Protein AF-A0A0R0KAM8-F1 (afdb_monomer)

Structure (mmCIF, N/CA/C/O backbone):
data_AF-A0A0R0KAM8-F1
#
_entry.id   AF-A0A0R0KAM8-F1
#
loop_
_atom_site.group_PDB
_atom_site.id
_atom_site.type_symbol
_atom_site.label_atom_id
_atom_site.label_alt_id
_atom_site.label_comp_id
_atom_site.label_asym_id
_atom_site.label_entity_id
_atom_site.label_seq_id
_atom_site.pdbx_PDB_ins_code
_atom_site.Cartn_x
_atom_site.Cartn_y
_atom_site.Cartn_z
_atom_site.occupancy
_atom_site.B_iso_or_equiv
_atom_site.auth_seq_id
_atom_site.auth_comp_id
_atom_site.auth_asym_id
_atom_site.auth_atom_id
_atom_site.pdbx_PDB_model_num
ATOM 1 N N . MET A 1 1 ? -24.902 -38.179 19.926 1.00 59.09 1 MET A N 1
ATOM 2 C CA . MET A 1 1 ? -23.991 -38.476 21.048 1.00 59.09 1 MET A CA 1
ATOM 3 C C . MET A 1 1 ? -22.651 -38.786 20.414 1.00 59.09 1 MET A C 1
ATOM 5 O O . MET A 1 1 ? -22.624 -39.666 19.565 1.00 59.09 1 MET A O 1
ATOM 9 N N . VAL A 1 2 ? -21.623 -37.974 20.659 1.00 67.44 2 VAL A N 1
ATOM 10 C CA . VAL A 1 2 ? -20.301 -38.200 20.056 1.00 67.44 2 VAL A CA 1
ATOM 11 C C . VAL A 1 2 ? -19.626 -39.309 20.852 1.00 67.44 2 VAL A C 1
ATOM 13 O O . VAL A 1 2 ? -19.568 -39.227 22.077 1.00 67.44 2 VAL A O 1
ATOM 16 N N . ASP A 1 3 ? -19.217 -40.361 20.155 1.00 74.62 3 ASP A N 1
ATOM 17 C CA . ASP A 1 3 ? -18.508 -41.499 20.724 1.00 74.62 3 ASP A CA 1
ATOM 18 C C . ASP A 1 3 ? -17.006 -41.183 20.760 1.00 74.62 3 ASP A C 1
ATOM 20 O O . ASP A 1 3 ? -16.415 -40.811 19.744 1.00 74.62 3 ASP A O 1
ATOM 24 N N . TYR A 1 4 ? -16.415 -41.275 21.950 1.00 79.06 4 TYR A N 1
ATOM 25 C CA . TYR A 1 4 ? -15.004 -40.999 22.209 1.00 79.06 4 TYR A CA 1
ATOM 26 C C . TYR A 1 4 ? -14.253 -42.244 22.673 1.00 79.06 4 TYR A C 1
ATOM 28 O O . TYR A 1 4 ? -13.133 -42.110 23.153 1.00 79.06 4 TYR A O 1
ATOM 36 N N . GLU A 1 5 ? -14.812 -43.448 22.520 1.00 79.25 5 GLU A N 1
ATOM 37 C CA . GLU A 1 5 ? -14.194 -44.690 23.008 1.00 79.25 5 GLU A CA 1
ATOM 38 C C . GLU A 1 5 ? -12.765 -44.908 22.460 1.00 79.25 5 GLU A C 1
ATOM 40 O O . GLU A 1 5 ? -11.920 -45.506 23.123 1.00 79.25 5 GLU A O 1
ATOM 45 N N . TYR A 1 6 ? -12.448 -44.308 21.306 1.00 78.19 6 TYR A N 1
ATOM 46 C CA . TYR A 1 6 ? -11.127 -44.350 20.667 1.00 78.19 6 TYR A CA 1
ATOM 47 C C . TYR A 1 6 ? -10.262 -43.093 20.868 1.00 78.19 6 TYR A C 1
ATOM 49 O O . TYR A 1 6 ? -9.136 -43.043 20.366 1.00 78.19 6 TYR A O 1
ATOM 57 N N . LEU A 1 7 ? -10.751 -42.061 21.568 1.00 82.25 7 LEU A N 1
ATOM 58 C CA . LEU A 1 7 ? -9.979 -40.842 21.814 1.00 82.25 7 LEU A CA 1
ATOM 59 C C . LEU A 1 7 ? -8.834 -41.152 22.783 1.00 82.25 7 LEU A C 1
ATOM 61 O O . LEU A 1 7 ? -9.065 -41.603 23.900 1.00 82.25 7 LEU A O 1
ATOM 65 N N . LYS A 1 8 ? -7.595 -40.909 22.350 1.00 81.50 8 LYS A N 1
ATOM 66 C CA . LYS A 1 8 ? -6.381 -41.215 23.110 1.00 81.50 8 LYS A CA 1
ATOM 67 C C . LYS A 1 8 ? -5.660 -39.925 23.480 1.00 81.50 8 LYS A C 1
ATOM 69 O O . LYS A 1 8 ? -5.307 -39.148 22.597 1.00 81.50 8 LYS A O 1
ATOM 74 N N . ILE A 1 9 ? -5.429 -39.717 24.771 1.00 79.69 9 ILE A N 1
ATOM 75 C CA . ILE A 1 9 ? -4.706 -38.562 25.307 1.00 79.69 9 ILE A CA 1
ATOM 76 C C . ILE A 1 9 ? -3.365 -39.061 25.844 1.00 79.69 9 ILE A C 1
ATOM 78 O O . ILE A 1 9 ? -3.306 -40.075 26.543 1.00 79.69 9 ILE A O 1
ATOM 82 N N . VAL A 1 10 ? -2.287 -38.372 25.471 1.00 79.81 10 VAL A N 1
ATOM 83 C CA . VAL A 1 10 ? -0.917 -38.687 25.888 1.00 79.81 10 VAL A CA 1
ATOM 84 C C . VAL A 1 10 ? -0.362 -37.477 26.624 1.00 79.81 10 VAL A C 1
ATOM 86 O O . VAL A 1 10 ? -0.353 -36.379 26.069 1.00 79.81 10 VAL A O 1
ATOM 89 N N . VAL A 1 11 ? 0.068 -37.674 27.868 1.00 75.62 11 VAL A N 1
ATOM 90 C CA . VAL A 1 11 ? 0.672 -36.634 28.712 1.00 75.62 11 VAL A CA 1
ATOM 91 C C . VAL A 1 11 ? 1.928 -37.228 29.336 1.00 75.62 11 VAL A C 1
ATOM 93 O O . VAL A 1 11 ? 1.846 -38.213 30.068 1.00 75.62 11 VAL A O 1
ATOM 96 N N . GLY A 1 12 ? 3.093 -36.670 29.000 1.00 75.19 12 GLY A N 1
ATOM 97 C CA . GLY A 1 12 ? 4.381 -37.259 29.373 1.00 75.19 12 GLY A CA 1
ATOM 98 C C . GLY A 1 12 ? 4.516 -38.694 28.845 1.00 75.19 12 GLY A C 1
ATOM 99 O O . GLY A 1 12 ? 4.320 -38.943 27.654 1.00 75.19 12 GLY A O 1
ATOM 100 N N . GLY A 1 13 ? 4.825 -39.639 29.739 1.00 75.44 13 GLY A N 1
ATOM 101 C CA . GLY A 1 13 ? 4.844 -41.080 29.445 1.00 75.44 13 GLY A CA 1
ATOM 102 C C . GLY A 1 13 ? 3.490 -41.790 29.605 1.00 75.44 13 GLY A C 1
ATOM 103 O O . GLY A 1 13 ? 3.371 -42.965 29.257 1.00 75.44 13 GLY A O 1
ATOM 104 N N . GLY A 1 14 ? 2.471 -41.101 30.125 1.00 71.62 14 GLY A N 1
ATOM 105 C CA . GLY A 1 14 ? 1.148 -41.657 30.396 1.00 71.62 14 GLY A CA 1
ATOM 106 C C . GLY A 1 14 ? 0.233 -41.636 29.174 1.00 71.62 14 GLY A C 1
ATOM 107 O O . GLY A 1 14 ? 0.205 -40.678 28.399 1.00 71.62 14 GLY A O 1
ATOM 108 N N . VAL A 1 15 ? -0.557 -42.696 29.014 1.00 80.00 15 VAL A N 1
ATOM 109 C CA . VAL A 1 15 ? -1.510 -42.863 27.914 1.00 80.00 15 VAL A CA 1
ATOM 110 C C . VAL A 1 15 ? -2.860 -43.289 28.476 1.00 80.00 15 VAL A C 1
ATOM 112 O O . VAL A 1 15 ? -2.940 -44.288 29.185 1.00 80.00 15 VAL A O 1
ATOM 115 N N . SER A 1 16 ? -3.926 -42.590 28.089 1.00 78.38 16 SER A N 1
ATOM 116 C CA . SER A 1 16 ? -5.301 -42.988 28.398 1.00 78.38 16 SER A CA 1
ATOM 117 C C . SER A 1 16 ? -6.191 -42.936 27.162 1.00 78.38 16 SER A C 1
ATOM 119 O O . SER A 1 16 ? -5.997 -42.102 26.278 1.00 78.38 16 SER A O 1
ATOM 121 N N . SER A 1 17 ? -7.146 -43.859 27.097 1.00 81.56 17 SER A N 1
ATOM 122 C CA . SER A 1 17 ? -8.103 -44.032 26.006 1.00 81.56 17 SER A CA 1
ATOM 123 C C . SER A 1 17 ? -9.534 -43.924 26.522 1.00 81.56 17 SER A C 1
ATOM 125 O O . SER A 1 17 ? -9.847 -44.457 27.590 1.00 81.56 17 SER A O 1
ATOM 127 N N . GLY A 1 18 ? -10.410 -43.300 25.742 1.00 81.62 18 GLY A N 1
ATOM 128 C CA . GLY A 1 18 ? -11.822 -43.183 26.072 1.00 81.62 18 GLY A CA 1
ATOM 129 C C . GLY A 1 18 ? -12.054 -42.267 27.267 1.00 81.62 18 GLY A C 1
ATOM 130 O O . GLY A 1 18 ? -11.589 -41.129 27.302 1.00 81.62 18 GLY A O 1
ATOM 131 N N . ASN A 1 19 ? -12.769 -42.786 28.262 1.00 73.88 19 ASN A N 1
ATOM 132 C CA . ASN A 1 19 ? -13.241 -42.019 29.417 1.00 73.88 19 ASN A CA 1
ATOM 133 C C . ASN A 1 19 ? -12.313 -42.163 30.637 1.00 73.88 19 ASN A C 1
ATOM 135 O O . ASN A 1 19 ? -12.680 -41.773 31.746 1.00 73.88 19 ASN A O 1
ATOM 139 N N . ASN A 1 20 ? -11.140 -42.769 30.457 1.00 73.38 20 ASN A N 1
ATOM 140 C CA . ASN A 1 20 ? -10.236 -43.098 31.551 1.00 73.38 20 ASN A CA 1
ATOM 141 C C . ASN A 1 20 ? -9.388 -41.869 31.939 1.00 73.38 20 ASN A C 1
ATOM 143 O O . ASN A 1 20 ? -8.953 -41.093 31.084 1.00 73.38 20 ASN A O 1
ATOM 147 N N . SER A 1 21 ? -9.120 -41.686 33.232 1.00 70.56 21 SER A N 1
ATOM 148 C CA . SER A 1 21 ? -8.283 -40.593 33.749 1.00 70.56 21 SER A CA 1
ATOM 149 C C . SER A 1 21 ? -6.804 -40.984 33.809 1.00 70.56 21 SER A C 1
ATOM 151 O O . SER A 1 21 ? -6.485 -42.110 34.186 1.00 70.56 21 SER A O 1
ATOM 153 N N . ILE A 1 22 ? -5.905 -40.042 33.513 1.00 68.81 22 ILE A N 1
ATOM 154 C CA . ILE A 1 22 ? -4.460 -40.174 33.765 1.00 68.81 22 ILE A CA 1
ATOM 155 C C . ILE A 1 22 ? -4.176 -39.544 35.131 1.00 68.81 22 ILE A C 1
ATOM 157 O O . ILE A 1 22 ? -4.492 -38.372 35.334 1.00 68.81 22 ILE A O 1
ATOM 161 N N . SER A 1 23 ? -3.602 -40.303 36.066 1.00 65.38 23 SER A N 1
ATOM 162 C CA . SER A 1 23 ? -2.983 -39.716 37.256 1.00 65.38 23 SER A CA 1
ATOM 163 C C . SER A 1 23 ? -1.688 -39.033 36.827 1.00 65.38 23 SER A C 1
ATOM 165 O O . SER A 1 23 ? -0.817 -39.682 36.254 1.00 65.38 23 SER A O 1
ATOM 167 N N . VAL A 1 24 ? -1.589 -37.728 37.059 1.00 66.56 24 VAL A N 1
ATOM 168 C CA . VAL A 1 24 ? -0.344 -36.981 36.867 1.00 66.56 24 VAL A CA 1
ATOM 169 C C . VAL A 1 24 ? 0.398 -37.057 38.192 1.00 66.56 24 VAL A C 1
ATOM 171 O O . VAL A 1 24 ? -0.098 -36.524 39.187 1.00 66.56 24 VAL A O 1
ATOM 174 N N . ASP A 1 25 ? 1.522 -37.770 38.226 1.00 63.03 25 ASP A N 1
ATOM 175 C CA . ASP A 1 25 ? 2.369 -37.776 39.414 1.00 63.03 25 ASP A CA 1
ATOM 176 C C . ASP A 1 25 ? 2.939 -36.360 39.612 1.00 63.03 25 ASP A C 1
ATOM 178 O O . ASP A 1 25 ? 3.420 -35.750 38.653 1.00 63.03 25 ASP A O 1
ATOM 182 N N . PRO A 1 26 ? 2.865 -35.791 40.829 1.00 62.84 26 PRO A N 1
ATOM 183 C CA . PRO A 1 26 ? 3.363 -34.441 41.090 1.00 62.84 26 PRO A CA 1
ATOM 184 C C . PRO A 1 26 ? 4.872 -34.314 40.832 1.00 62.84 26 PRO A C 1
ATOM 186 O O . PRO A 1 26 ? 5.342 -33.221 40.527 1.00 62.84 26 PRO A O 1
ATOM 189 N N . ASP A 1 27 ? 5.604 -35.430 40.890 1.00 66.38 27 ASP A N 1
ATOM 190 C CA . ASP A 1 27 ? 7.051 -35.489 40.668 1.00 66.38 27 ASP A CA 1
ATOM 191 C C . ASP A 1 27 ? 7.449 -35.427 39.177 1.00 66.38 27 ASP A C 1
ATOM 193 O O . ASP A 1 27 ? 8.612 -35.172 38.871 1.00 66.38 27 ASP A O 1
ATOM 197 N N . ASP A 1 28 ? 6.505 -35.600 38.239 1.00 60.41 28 ASP A N 1
ATOM 198 C CA . ASP A 1 28 ? 6.762 -35.528 36.786 1.00 60.41 28 ASP A CA 1
ATOM 199 C C . ASP A 1 28 ? 6.747 -34.088 36.238 1.00 60.41 28 ASP A C 1
ATOM 201 O O . ASP A 1 28 ? 6.899 -33.862 35.035 1.00 60.41 28 ASP A O 1
ATOM 205 N N . THR A 1 29 ? 6.550 -33.092 37.105 1.00 60.66 29 THR A N 1
ATOM 206 C CA . THR A 1 29 ? 6.565 -31.681 36.716 1.00 60.66 29 THR A CA 1
ATOM 207 C C . THR A 1 29 ? 7.936 -31.075 37.009 1.00 60.66 29 THR A C 1
ATOM 209 O O . THR A 1 29 ? 8.280 -30.796 38.151 1.00 60.66 29 THR A O 1
ATOM 212 N N . ASP A 1 30 ? 8.705 -30.806 35.956 1.00 65.44 30 ASP A N 1
ATOM 213 C CA . ASP A 1 30 ? 9.972 -30.064 36.008 1.00 65.44 30 ASP A CA 1
ATOM 214 C C . ASP A 1 30 ? 9.780 -28.539 36.132 1.00 65.44 30 ASP A C 1
ATOM 216 O O . ASP A 1 30 ? 10.748 -27.775 36.110 1.00 65.44 30 ASP A O 1
ATOM 220 N N . ALA A 1 31 ? 8.535 -28.072 36.266 1.00 63.44 31 ALA A N 1
ATOM 221 C CA . ALA A 1 31 ? 8.240 -26.657 36.408 1.00 63.44 31 ALA A CA 1
ATOM 222 C C . ALA A 1 31 ? 8.743 -26.142 37.761 1.00 63.44 31 ALA A C 1
ATOM 224 O O . ALA A 1 31 ? 8.244 -26.521 38.819 1.00 63.44 31 ALA A O 1
ATOM 225 N N . THR A 1 32 ? 9.708 -25.224 37.716 1.00 65.44 32 THR A N 1
ATOM 226 C CA . THR A 1 32 ? 10.218 -24.500 38.881 1.00 65.44 32 THR A CA 1
ATOM 227 C C . THR A 1 32 ? 9.071 -23.848 39.657 1.00 65.44 32 THR A C 1
ATOM 229 O O . THR A 1 32 ? 8.513 -22.834 39.232 1.00 65.44 32 THR A O 1
ATOM 232 N N . THR A 1 33 ? 8.723 -24.400 40.816 1.00 57.66 33 THR A N 1
ATOM 233 C CA . THR A 1 33 ? 7.837 -23.746 41.781 1.00 57.66 33 THR A CA 1
ATOM 234 C C . THR A 1 33 ? 8.635 -22.712 42.565 1.00 57.66 33 THR A C 1
ATOM 236 O O . THR A 1 33 ? 9.564 -23.052 43.296 1.00 57.66 33 THR A O 1
ATOM 239 N N . PHE A 1 34 ? 8.286 -21.438 42.397 1.00 59.34 34 PHE A N 1
ATOM 240 C CA . PHE A 1 34 ? 8.833 -20.356 43.206 1.00 59.34 34 PHE A CA 1
ATOM 241 C C . PHE A 1 34 ? 8.071 -20.291 44.528 1.00 59.34 34 PHE A C 1
ATOM 243 O O . PHE A 1 34 ? 6.867 -20.028 44.542 1.00 59.34 34 PHE A O 1
ATOM 250 N N . GLU A 1 35 ? 8.776 -20.525 45.633 1.00 58.19 35 GLU A N 1
ATOM 251 C CA . GLU A 1 35 ? 8.249 -20.241 46.965 1.00 58.19 35 GLU A CA 1
ATOM 252 C C . GLU A 1 35 ? 7.976 -18.732 47.088 1.00 58.19 35 GLU A C 1
ATOM 254 O O . GLU A 1 35 ? 8.795 -17.922 46.635 1.00 58.19 35 GLU A O 1
ATOM 259 N N . PRO A 1 36 ? 6.841 -18.321 47.677 1.00 55.38 36 PRO A N 1
ATOM 260 C CA . PRO A 1 36 ? 6.532 -16.915 47.870 1.00 55.38 36 PRO A CA 1
ATOM 261 C C . PRO A 1 36 ? 7.566 -16.305 48.818 1.00 55.38 36 PRO A C 1
ATOM 263 O O . PRO A 1 36 ? 7.559 -16.553 50.024 1.00 55.38 36 PRO A O 1
ATOM 266 N N . GLU A 1 37 ? 8.483 -15.507 48.274 1.00 55.56 37 GLU A N 1
ATOM 267 C CA . GLU A 1 37 ? 9.431 -14.762 49.090 1.00 55.56 37 GLU A CA 1
ATOM 268 C C . GLU A 1 37 ? 8.646 -13.826 50.014 1.00 55.56 37 GLU A C 1
ATOM 270 O O . GLU A 1 37 ? 7.891 -12.966 49.557 1.00 55.56 37 GLU A O 1
ATOM 275 N N . ASN A 1 38 ? 8.829 -14.012 51.324 1.00 53.41 38 ASN A N 1
ATOM 276 C CA . ASN A 1 38 ? 8.303 -13.166 52.394 1.00 53.41 38 ASN A CA 1
ATOM 277 C C . ASN A 1 38 ? 8.907 -11.752 52.299 1.00 53.41 38 ASN A C 1
ATOM 279 O O . ASN A 1 38 ? 9.730 -11.359 53.124 1.00 53.41 38 ASN A O 1
ATOM 283 N N . ARG A 1 39 ? 8.551 -10.984 51.269 1.00 57.53 39 ARG A N 1
ATOM 284 C CA . ARG A 1 39 ? 8.940 -9.583 51.129 1.00 57.53 39 ARG A CA 1
ATOM 285 C C . ARG A 1 39 ? 7.811 -8.720 51.673 1.00 57.53 39 ARG A C 1
ATOM 287 O O . ARG A 1 39 ? 6.680 -8.761 51.204 1.00 57.53 39 ARG A O 1
ATOM 294 N N . THR A 1 40 ? 8.146 -7.943 52.695 1.00 61.12 40 THR A N 1
ATOM 295 C CA . THR A 1 40 ? 7.263 -7.045 53.453 1.00 61.12 40 THR A CA 1
ATOM 296 C C . THR A 1 40 ? 6.842 -5.785 52.696 1.00 61.12 40 THR A C 1
ATOM 298 O O . THR A 1 40 ? 6.058 -5.004 53.229 1.00 61.12 40 THR A O 1
ATOM 301 N N . VAL A 1 41 ? 7.321 -5.577 51.467 1.00 63.19 41 VAL A N 1
ATOM 302 C CA . VAL A 1 41 ? 6.931 -4.429 50.640 1.00 63.19 41 VAL A CA 1
ATOM 303 C C . VAL A 1 41 ? 5.611 -4.757 49.947 1.00 63.19 41 VAL A C 1
ATOM 305 O O . VAL A 1 41 ? 5.568 -5.311 48.848 1.00 63.19 41 VAL A O 1
ATOM 308 N N . GLY A 1 42 ? 4.514 -4.477 50.647 1.00 66.12 42 GLY A N 1
ATOM 309 C CA . GLY A 1 42 ? 3.170 -4.577 50.093 1.00 66.12 42 GLY A CA 1
ATOM 310 C C . GLY A 1 42 ? 2.927 -3.512 49.022 1.00 66.12 42 GLY A C 1
ATOM 311 O O . GLY A 1 42 ? 3.521 -2.437 49.039 1.00 66.12 42 GLY A O 1
ATOM 312 N N . ILE A 1 43 ? 1.986 -3.784 48.115 1.00 73.12 43 ILE A N 1
ATOM 313 C CA . ILE A 1 43 ? 1.554 -2.845 47.057 1.00 73.12 43 ILE A CA 1
ATOM 314 C C . ILE A 1 43 ? 1.117 -1.485 47.645 1.00 73.12 43 ILE A C 1
ATOM 316 O O . ILE A 1 43 ? 1.170 -0.464 46.970 1.00 73.12 43 ILE A O 1
ATOM 320 N N . GLU A 1 44 ? 0.718 -1.467 48.917 1.00 72.38 44 GLU A N 1
ATOM 321 C CA . GLU A 1 44 ? 0.300 -0.281 49.673 1.00 72.38 44 GLU A CA 1
ATOM 322 C C . GLU A 1 44 ? 1.400 0.781 49.837 1.00 72.38 44 GLU A C 1
ATOM 324 O O . GLU A 1 44 ? 1.084 1.939 50.092 1.00 72.38 44 GLU A O 1
ATOM 329 N N . GLU A 1 45 ? 2.676 0.413 49.685 1.00 77.81 45 GLU A N 1
ATOM 330 C CA . GLU A 1 45 ? 3.806 1.338 49.843 1.00 77.81 45 GLU A CA 1
ATOM 331 C C . GLU A 1 45 ? 4.137 2.113 48.549 1.00 77.81 45 GLU A C 1
ATOM 333 O O . GLU A 1 45 ? 4.912 3.069 48.567 1.00 77.81 45 GLU A O 1
ATOM 338 N N . PHE A 1 46 ? 3.525 1.742 47.420 1.00 83.06 46 PHE A N 1
ATOM 339 C CA . PHE A 1 46 ? 3.675 2.45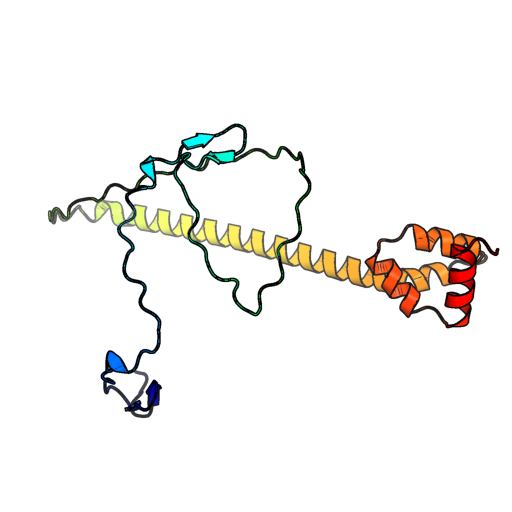7 46.155 1.00 83.06 46 PHE A CA 1
ATOM 340 C C . PHE A 1 46 ? 2.737 3.662 46.114 1.00 83.06 46 PHE A C 1
ATOM 342 O O . PHE A 1 46 ? 1.532 3.546 46.342 1.00 83.06 46 PHE A O 1
ATOM 349 N N . SER A 1 47 ? 3.280 4.825 45.762 1.00 83.62 47 SER A N 1
ATOM 350 C CA . SER A 1 47 ? 2.476 6.031 45.538 1.00 83.62 47 SER A CA 1
ATOM 351 C C . SER A 1 47 ? 2.325 6.283 44.044 1.00 83.62 47 SER A C 1
ATOM 353 O O . SER A 1 47 ? 3.261 6.086 43.280 1.00 83.62 47 SER A O 1
ATOM 355 N N . TYR A 1 48 ? 1.131 6.668 43.605 1.00 83.88 48 TYR A N 1
ATOM 356 C CA . TYR A 1 48 ? 0.878 7.012 42.207 1.00 83.88 48 TYR A CA 1
ATOM 357 C C . TYR A 1 48 ? 1.073 8.516 42.014 1.00 83.88 48 TYR A C 1
ATOM 359 O O . TYR A 1 48 ? 0.417 9.304 42.703 1.00 83.88 48 TYR A O 1
ATOM 367 N N . ASP A 1 49 ? 1.960 8.907 41.098 1.00 86.00 49 ASP A N 1
ATOM 368 C CA . ASP A 1 49 ? 2.136 10.303 40.702 1.00 86.00 49 ASP A CA 1
ATOM 369 C C . ASP A 1 49 ? 1.336 10.599 39.424 1.00 86.00 49 ASP A C 1
ATOM 371 O O . ASP A 1 49 ? 1.729 10.169 38.338 1.00 86.00 49 ASP A O 1
ATOM 375 N N . PRO A 1 50 ? 0.232 11.360 39.517 1.00 84.38 50 PRO A N 1
ATOM 376 C CA . PRO A 1 50 ? -0.591 11.683 38.358 1.00 84.38 50 PRO A CA 1
ATOM 377 C C . PRO A 1 50 ? 0.096 12.621 37.357 1.00 84.38 50 PRO A C 1
ATOM 379 O O . PRO A 1 50 ? -0.384 12.731 36.234 1.00 84.38 50 PRO A O 1
ATOM 382 N N . ASN A 1 51 ? 1.186 13.308 37.724 1.00 85.31 51 ASN A N 1
ATOM 383 C CA . ASN A 1 51 ? 1.888 14.200 36.793 1.00 85.31 51 ASN A CA 1
ATOM 384 C C . ASN A 1 51 ? 2.784 13.431 35.814 1.00 85.31 51 ASN A C 1
ATOM 386 O O . ASN A 1 51 ? 2.984 13.879 34.690 1.00 85.31 51 ASN A O 1
ATOM 390 N N . SER A 1 52 ? 3.330 12.293 36.250 1.00 84.44 52 SER A N 1
ATOM 391 C CA . SER A 1 52 ? 4.164 11.407 35.432 1.00 84.44 52 SER A CA 1
ATOM 392 C C . SER A 1 52 ? 3.439 10.138 34.981 1.00 84.44 52 SER A C 1
ATOM 394 O O . SER A 1 52 ? 4.019 9.347 34.243 1.00 84.44 52 SER A O 1
ATOM 396 N N . ASP A 1 53 ? 2.201 9.920 35.436 1.00 81.75 53 ASP A N 1
ATOM 397 C CA . ASP A 1 53 ? 1.416 8.702 35.196 1.00 81.75 53 ASP A CA 1
ATOM 398 C C . ASP A 1 53 ? 2.195 7.414 35.536 1.00 81.75 53 ASP A C 1
ATOM 400 O O . ASP A 1 53 ? 2.119 6.394 34.853 1.00 81.75 53 ASP A O 1
ATOM 404 N N . THR A 1 54 ? 3.008 7.468 36.597 1.00 80.50 54 THR A N 1
ATOM 405 C CA . THR A 1 54 ? 3.885 6.364 37.007 1.00 80.50 54 THR A CA 1
ATOM 406 C C . THR A 1 54 ? 3.772 6.102 38.514 1.00 80.50 54 THR A C 1
ATOM 408 O O . THR A 1 54 ? 3.520 7.007 39.313 1.00 80.50 54 THR A O 1
ATOM 411 N N . PHE A 1 55 ? 3.957 4.846 38.932 1.00 83.62 55 PHE A N 1
ATOM 412 C CA . PHE A 1 55 ? 4.069 4.491 40.349 1.00 83.62 55 PHE A CA 1
ATOM 413 C C . PHE A 1 55 ? 5.482 4.771 40.868 1.00 83.62 55 PHE A C 1
ATOM 415 O O . PHE A 1 55 ? 6.463 4.231 40.358 1.00 83.62 55 PHE A O 1
ATOM 422 N N . ILE A 1 56 ? 5.579 5.579 41.918 1.00 81.75 56 ILE A N 1
ATOM 423 C CA . ILE A 1 56 ? 6.808 5.852 42.652 1.00 81.75 56 ILE A CA 1
ATOM 424 C C . ILE A 1 56 ? 7.074 4.674 43.594 1.00 81.75 56 ILE A C 1
ATOM 426 O O . ILE A 1 56 ? 6.296 4.398 44.515 1.00 81.75 56 ILE A O 1
ATOM 430 N N . THR A 1 57 ? 8.192 3.992 43.355 1.00 79.31 57 THR A N 1
ATOM 431 C CA . THR A 1 57 ? 8.729 2.933 44.214 1.00 79.31 57 THR A CA 1
ATOM 432 C C . THR A 1 57 ? 9.236 3.516 45.536 1.00 79.31 57 THR A C 1
ATOM 434 O O . THR A 1 57 ? 9.943 4.528 45.505 1.00 79.31 57 THR A O 1
ATOM 437 N N . PRO A 1 58 ? 8.957 2.890 46.693 1.00 75.12 58 PRO A N 1
ATOM 438 C CA . PRO A 1 58 ? 9.554 3.312 47.956 1.00 75.12 58 PRO A CA 1
ATOM 439 C C . PRO A 1 58 ? 11.081 3.155 47.922 1.00 75.12 58 PRO A C 1
ATOM 441 O O . PRO A 1 58 ? 11.611 2.284 47.235 1.00 75.12 58 PRO A O 1
ATOM 444 N N . ASN A 1 59 ? 11.798 3.977 48.696 1.00 73.56 59 ASN A N 1
ATOM 445 C CA . ASN A 1 59 ? 13.271 4.034 48.687 1.00 73.56 59 ASN A CA 1
ATOM 446 C C . ASN A 1 59 ? 13.963 2.690 48.990 1.00 73.56 59 ASN A C 1
ATOM 448 O O . ASN A 1 59 ? 15.129 2.519 48.654 1.00 73.56 59 ASN A O 1
ATOM 452 N N . ASN A 1 60 ? 13.256 1.752 49.625 1.00 68.88 60 ASN A N 1
ATOM 453 C CA . ASN A 1 60 ? 13.771 0.429 49.983 1.00 68.88 60 ASN A CA 1
ATOM 454 C C . ASN A 1 60 ? 13.365 -0.670 48.982 1.00 68.88 60 ASN A C 1
ATOM 456 O O . ASN A 1 60 ? 13.584 -1.850 49.252 1.00 68.88 60 ASN A O 1
ATOM 460 N N . TYR A 1 61 ? 12.736 -0.318 47.855 1.00 70.06 61 TYR A N 1
ATOM 461 C CA . TYR A 1 61 ? 12.360 -1.285 46.830 1.00 70.06 61 TYR A CA 1
ATOM 462 C C . TYR A 1 61 ? 13.578 -1.666 45.987 1.00 70.06 61 TYR A C 1
ATOM 464 O O . TYR A 1 61 ? 14.024 -0.903 45.131 1.00 70.06 61 TYR A O 1
ATOM 472 N N . GLU A 1 62 ? 14.094 -2.872 46.207 1.00 64.50 62 GLU A N 1
ATOM 473 C CA . GLU A 1 62 ? 15.051 -3.500 45.302 1.00 64.50 62 GLU A CA 1
ATOM 474 C C . GLU A 1 62 ? 14.281 -4.409 44.325 1.00 64.50 62 GLU A C 1
ATOM 476 O O . GLU A 1 62 ? 13.674 -5.396 44.764 1.00 64.50 62 GLU A O 1
ATOM 481 N N . PRO A 1 63 ? 14.257 -4.092 43.013 1.00 64.75 63 PRO A N 1
ATOM 482 C CA . PRO A 1 63 ? 13.615 -4.938 42.017 1.00 64.75 63 PRO A CA 1
ATOM 483 C C . PRO A 1 63 ? 14.185 -6.352 42.092 1.00 64.75 63 PRO A C 1
ATOM 485 O O . PRO A 1 63 ? 15.401 -6.538 42.140 1.00 64.75 63 PRO A O 1
ATOM 488 N N . ALA A 1 64 ? 13.316 -7.362 42.089 1.00 58.78 64 ALA A N 1
ATOM 489 C CA . ALA A 1 64 ? 13.766 -8.740 41.982 1.00 58.78 64 ALA A CA 1
ATOM 490 C C . ALA A 1 64 ? 14.587 -8.891 40.690 1.00 58.78 64 ALA A C 1
ATOM 492 O O . ALA A 1 64 ? 14.069 -8.676 39.593 1.00 58.78 64 ALA A O 1
ATOM 493 N N . TYR A 1 65 ? 15.874 -9.225 40.826 1.00 51.19 65 TYR A N 1
ATOM 494 C CA . TYR A 1 65 ? 16.727 -9.571 39.695 1.00 51.19 65 TYR A CA 1
ATOM 495 C C . TYR A 1 65 ? 16.115 -10.776 38.982 1.00 51.19 65 TYR A C 1
ATOM 497 O O . TYR A 1 65 ? 16.244 -11.912 39.433 1.00 51.19 65 TYR A O 1
ATOM 505 N N . GLN A 1 66 ? 15.452 -10.530 37.858 1.00 55.25 66 GLN A N 1
ATOM 506 C CA . GLN A 1 66 ? 15.089 -11.585 36.932 1.00 55.25 66 GLN A CA 1
ATOM 507 C C . GLN A 1 66 ? 16.307 -11.811 36.027 1.00 55.25 66 GLN A C 1
ATOM 509 O O . GLN A 1 66 ? 16.684 -10.890 35.295 1.00 55.25 66 GLN A O 1
ATOM 514 N N . PRO A 1 67 ? 16.982 -12.975 36.084 1.00 50.38 67 PRO A N 1
ATOM 515 C CA . PRO A 1 67 ? 18.103 -13.228 35.194 1.00 50.38 67 PRO A CA 1
ATOM 516 C C . PRO A 1 67 ? 17.616 -13.115 33.741 1.00 50.38 67 PRO A C 1
ATOM 518 O O . PRO A 1 67 ? 16.539 -13.634 33.421 1.00 50.38 67 PRO A O 1
ATOM 521 N N . PRO A 1 68 ? 18.361 -12.414 32.865 1.00 48.72 68 PRO A N 1
ATOM 522 C CA . PRO A 1 68 ? 17.953 -12.213 31.485 1.00 48.72 68 PRO A CA 1
ATOM 523 C C . PRO A 1 68 ? 17.752 -13.571 30.818 1.00 48.72 68 PRO A C 1
ATOM 525 O O . PRO A 1 68 ? 18.658 -14.406 30.779 1.00 48.72 68 PRO A O 1
ATOM 528 N N . SER A 1 69 ? 16.539 -13.801 30.316 1.00 50.94 69 SER A N 1
ATOM 529 C CA . SER A 1 69 ? 16.237 -15.011 29.564 1.00 50.94 69 SER A CA 1
ATOM 530 C C . SER A 1 69 ? 17.097 -15.015 28.290 1.00 50.94 69 SER A C 1
ATOM 532 O O . SER A 1 69 ? 17.166 -13.970 27.634 1.00 50.94 69 SER A O 1
ATOM 534 N N . PRO A 1 70 ? 17.744 -16.137 27.905 1.00 55.28 70 PRO A N 1
ATOM 535 C CA . PRO A 1 70 ? 18.810 -16.158 26.892 1.00 55.28 70 PRO A CA 1
ATOM 536 C C . PRO A 1 70 ? 18.455 -15.561 25.522 1.00 55.28 70 PRO A C 1
ATOM 538 O O . PRO A 1 70 ? 19.349 -15.257 24.741 1.00 55.28 70 PRO A O 1
ATOM 541 N N . ASN A 1 71 ? 17.165 -15.389 25.222 1.00 44.28 71 ASN A N 1
ATOM 542 C CA . ASN A 1 71 ? 16.678 -15.059 23.887 1.00 44.28 71 ASN A CA 1
ATOM 543 C C . ASN A 1 71 ? 15.866 -13.756 23.809 1.00 44.28 71 ASN A C 1
ATOM 545 O O . ASN A 1 71 ? 15.160 -13.557 22.822 1.00 44.28 71 ASN A O 1
ATOM 549 N N . GLN A 1 72 ? 15.927 -12.866 24.808 1.00 40.38 72 GLN A N 1
ATOM 550 C CA . GLN A 1 72 ? 15.240 -11.572 24.713 1.00 40.38 72 GLN A CA 1
ATOM 551 C C . GLN A 1 72 ? 16.171 -10.455 24.210 1.00 40.38 72 GLN A C 1
ATOM 553 O O . GLN A 1 72 ? 17.157 -10.134 24.875 1.00 40.38 72 GLN A O 1
ATOM 558 N N . PRO A 1 73 ? 15.862 -9.825 23.058 1.00 37.56 73 PRO A N 1
ATOM 559 C CA . PRO A 1 73 ? 16.546 -8.617 22.616 1.00 37.56 73 PRO A CA 1
ATOM 560 C C . PRO A 1 73 ? 16.288 -7.481 23.608 1.00 37.56 73 PRO A C 1
ATOM 562 O O . PRO A 1 73 ? 15.154 -7.270 24.040 1.00 37.56 73 PRO A O 1
ATOM 565 N N . SER A 1 74 ? 17.343 -6.744 23.951 1.00 42.56 74 SER A N 1
ATOM 566 C CA . SER A 1 74 ? 17.275 -5.590 24.846 1.00 42.56 74 SER A CA 1
ATOM 567 C C . SER A 1 74 ? 16.289 -4.536 24.314 1.00 42.56 74 SER A C 1
ATOM 569 O O . SER A 1 74 ? 16.340 -4.213 23.123 1.00 42.56 74 SER A O 1
ATOM 571 N N . PRO A 1 75 ? 15.395 -3.988 25.158 1.00 45.75 75 PRO A N 1
ATOM 572 C CA . PRO A 1 75 ? 14.422 -2.998 24.718 1.00 45.75 75 PRO A CA 1
ATOM 573 C C . PRO A 1 75 ? 15.125 -1.684 24.329 1.00 45.75 75 PRO A C 1
ATOM 575 O O . PRO A 1 75 ? 16.062 -1.261 25.014 1.00 45.75 75 PRO A O 1
ATOM 578 N N . PRO A 1 76 ? 14.706 -1.030 23.232 1.00 39.62 76 PRO A N 1
ATOM 579 C CA . PRO A 1 76 ? 15.310 0.214 22.779 1.00 39.62 76 PRO A CA 1
ATOM 580 C C . PRO A 1 76 ? 14.999 1.367 23.741 1.00 39.62 76 PRO A C 1
ATOM 582 O O . PRO A 1 76 ? 13.873 1.534 24.199 1.00 39.62 76 PRO A O 1
ATOM 585 N N . SER A 1 77 ? 16.013 2.186 24.017 1.00 40.00 77 SER A N 1
ATOM 586 C CA . SER A 1 77 ? 15.913 3.396 24.832 1.00 40.00 77 SER A CA 1
ATOM 587 C C . SER A 1 77 ? 14.952 4.403 24.185 1.00 40.00 77 SER A C 1
ATOM 589 O O . SER A 1 77 ? 15.244 4.962 23.129 1.00 40.00 77 SER A O 1
ATOM 591 N N . HIS A 1 78 ? 13.787 4.611 24.798 1.00 39.03 78 HIS A N 1
ATOM 592 C CA . HIS A 1 78 ? 12.757 5.529 24.314 1.00 39.03 78 HIS A CA 1
ATOM 593 C C . HIS A 1 78 ? 13.139 6.998 24.601 1.00 39.03 78 HIS A C 1
ATOM 595 O O . HIS A 1 78 ? 13.461 7.314 25.748 1.00 39.03 78 HIS A O 1
ATOM 601 N N . PRO A 1 79 ? 13.087 7.913 23.614 1.00 39.12 79 PRO A N 1
ATOM 602 C CA . PRO A 1 79 ? 13.110 9.352 23.858 1.00 39.12 79 PRO A CA 1
ATOM 603 C C . PRO A 1 79 ? 11.713 9.867 24.263 1.00 39.12 79 PRO A C 1
ATOM 605 O O . PRO A 1 79 ? 10.708 9.268 23.869 1.00 39.12 79 PRO A O 1
ATOM 608 N N . PRO A 1 80 ? 11.637 10.974 25.024 1.00 41.81 80 PRO A N 1
AT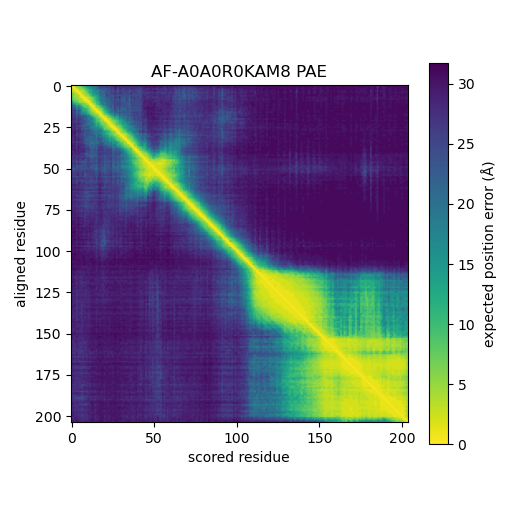OM 609 C CA . PRO A 1 80 ? 10.395 11.477 25.600 1.00 41.81 80 PRO A CA 1
ATOM 610 C C . PRO A 1 80 ? 9.504 12.062 24.497 1.00 41.81 80 PRO A C 1
ATOM 612 O O . PRO A 1 80 ? 9.890 12.996 23.796 1.00 41.81 80 PRO A O 1
ATOM 615 N N . LEU A 1 81 ? 8.329 11.465 24.311 1.00 38.12 81 LEU A N 1
ATOM 616 C CA . LEU A 1 81 ? 7.315 11.909 23.360 1.00 38.12 81 LEU A CA 1
ATOM 617 C C . LEU A 1 81 ? 6.199 12.609 24.133 1.00 38.12 81 LEU A C 1
ATOM 619 O O . LEU A 1 81 ? 5.285 11.967 24.644 1.00 38.12 81 LEU A O 1
ATOM 623 N N . ASP A 1 82 ? 6.292 13.935 24.186 1.00 32.78 82 ASP A N 1
ATOM 624 C CA . ASP A 1 82 ? 5.188 14.819 24.539 1.00 32.78 82 ASP A CA 1
ATOM 625 C C . ASP A 1 82 ? 4.092 14.676 23.470 1.00 32.78 82 ASP A C 1
ATOM 627 O O . ASP A 1 82 ? 4.161 15.254 22.383 1.00 32.78 82 ASP A O 1
ATOM 631 N N . SER A 1 83 ? 3.081 13.855 23.738 1.00 37.69 83 SER A N 1
ATOM 632 C CA . SER A 1 83 ? 1.844 13.853 22.960 1.00 37.69 83 SER A CA 1
ATOM 633 C C . SER A 1 83 ? 0.668 13.613 23.895 1.00 37.69 83 SER A C 1
ATOM 635 O O . SER A 1 83 ? 0.264 12.490 24.184 1.00 37.69 83 SER A O 1
ATOM 637 N N . GLU A 1 84 ? 0.170 14.731 24.405 1.00 33.16 84 GLU A N 1
ATOM 638 C CA . GLU A 1 84 ? -1.053 14.873 25.176 1.00 33.16 84 GLU A CA 1
ATOM 639 C C . GLU A 1 84 ? -2.248 14.355 24.355 1.00 33.16 84 GLU A C 1
ATOM 641 O O . GLU A 1 84 ? -2.666 14.967 23.371 1.00 33.16 84 GLU A O 1
ATOM 646 N N . VAL A 1 85 ? -2.795 13.200 24.744 1.00 36.16 85 VAL A N 1
ATOM 647 C CA . VAL A 1 85 ? -4.089 12.693 24.262 1.00 36.16 85 VAL A CA 1
ATOM 648 C C . VAL A 1 85 ? -4.935 12.333 25.491 1.00 36.16 85 VAL A C 1
ATOM 650 O O . VAL A 1 85 ? -4.401 11.747 26.433 1.00 36.16 85 VAL A O 1
ATOM 653 N N . PRO A 1 86 ? -6.230 12.703 25.548 1.00 37.53 86 PRO A N 1
ATOM 654 C CA . PRO A 1 86 ? -6.959 12.792 26.811 1.00 37.53 86 PRO A CA 1
ATOM 655 C C . PRO A 1 86 ? -7.217 11.419 27.431 1.00 37.53 86 PRO A C 1
ATOM 657 O O . PRO A 1 86 ? -7.888 10.573 26.839 1.00 37.53 86 PRO A O 1
ATOM 660 N N . ILE A 1 87 ? -6.714 11.232 28.651 1.00 48.06 87 ILE A N 1
ATOM 661 C CA . ILE A 1 87 ? -6.879 10.017 29.449 1.00 48.06 87 ILE A CA 1
ATOM 662 C C . ILE A 1 87 ? -8.346 9.909 29.883 1.00 48.06 87 ILE A C 1
ATOM 664 O O . ILE A 1 87 ? -8.834 10.618 30.770 1.00 48.06 87 ILE A O 1
ATOM 668 N N . GLU A 1 88 ? -9.069 9.024 29.205 1.00 38.22 88 GLU A N 1
ATOM 669 C CA . GLU A 1 88 ? -10.434 8.634 29.525 1.00 38.22 88 GLU A CA 1
ATOM 670 C C . GLU A 1 88 ? -10.439 7.927 30.890 1.00 38.22 88 GLU A C 1
ATOM 672 O O . GLU A 1 88 ? -9.871 6.851 31.071 1.00 38.22 88 GLU A O 1
ATOM 677 N N . LYS A 1 89 ? -11.046 8.586 31.883 1.00 45.00 89 LYS A N 1
ATOM 678 C CA . LYS A 1 89 ? -11.148 8.150 33.281 1.00 45.00 89 LYS A CA 1
ATOM 679 C C . LYS A 1 89 ? -11.803 6.766 33.389 1.00 45.00 89 LYS A C 1
ATOM 681 O O . LYS A 1 89 ? -13.024 6.666 33.534 1.00 45.00 89 LYS A O 1
ATOM 686 N N . GLN A 1 90 ? -11.015 5.692 33.396 1.00 38.84 90 GLN A N 1
ATOM 687 C CA . GLN A 1 90 ? -11.502 4.384 33.827 1.00 38.84 90 GLN A CA 1
ATOM 688 C C . GLN A 1 90 ? -11.639 4.379 35.351 1.00 38.84 90 GLN A C 1
ATOM 690 O O . GLN A 1 90 ? -10.677 4.254 36.102 1.00 38.84 90 GLN A O 1
ATOM 695 N N . ASN A 1 91 ? -12.877 4.540 35.815 1.00 43.09 91 ASN A N 1
ATOM 696 C CA . ASN A 1 91 ? -13.242 4.342 37.210 1.00 43.09 91 ASN A CA 1
ATOM 697 C C . ASN A 1 91 ? -13.040 2.866 37.584 1.00 43.09 91 ASN A C 1
ATOM 699 O O . ASN A 1 91 ? -13.840 1.998 37.232 1.00 43.09 91 ASN A O 1
ATOM 703 N N . CYS A 1 92 ? -11.971 2.588 38.327 1.00 45.41 92 CYS A N 1
ATOM 704 C CA . CYS A 1 92 ? -11.683 1.287 38.919 1.00 45.41 92 CYS A CA 1
ATOM 705 C C . CYS A 1 92 ? -12.697 0.979 40.033 1.00 45.41 92 CYS A C 1
ATOM 707 O O . CYS A 1 92 ? -12.452 1.213 41.218 1.00 45.41 92 CYS A O 1
ATOM 709 N N . HIS A 1 93 ? -13.868 0.457 39.676 1.00 51.69 93 HIS A N 1
ATOM 710 C CA . HIS A 1 93 ? -14.837 -0.015 40.659 1.00 51.69 93 HIS A CA 1
ATOM 711 C C . HIS A 1 93 ? -14.353 -1.329 41.293 1.00 51.69 93 HIS A C 1
ATOM 713 O O . HIS A 1 93 ? -14.461 -2.406 40.707 1.00 51.69 93 HIS A O 1
ATOM 719 N N . LYS A 1 94 ? -13.836 -1.250 42.529 1.00 51.31 94 LYS A N 1
ATOM 720 C CA . LYS A 1 94 ? -13.602 -2.422 43.390 1.00 51.31 94 LYS A CA 1
ATOM 721 C C . LYS A 1 94 ? -14.912 -3.202 43.560 1.00 51.31 94 LYS A C 1
ATOM 723 O O . LYS A 1 94 ? -15.896 -2.695 44.098 1.00 51.31 94 LYS A O 1
ATOM 728 N N . ARG A 1 95 ? -14.908 -4.458 43.110 1.00 60.00 95 ARG A N 1
ATOM 729 C CA . ARG A 1 95 ? -16.047 -5.382 43.154 1.00 60.00 95 ARG A CA 1
ATOM 730 C C . ARG A 1 95 ? -16.280 -5.848 44.596 1.00 60.00 9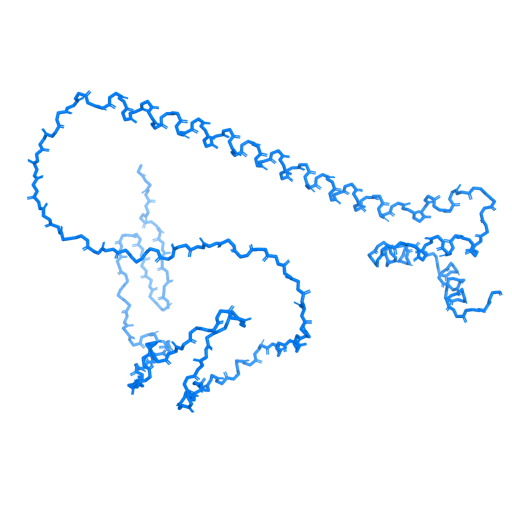5 ARG A C 1
ATOM 732 O O . ARG A 1 95 ? -15.473 -6.603 45.134 1.00 60.00 95 ARG A O 1
ATOM 739 N N . ARG A 1 96 ? -17.364 -5.408 45.244 1.00 46.62 96 ARG A N 1
ATOM 740 C CA . ARG A 1 96 ? -17.768 -5.968 46.546 1.00 46.62 96 ARG A CA 1
ATOM 741 C C . ARG A 1 96 ? -18.200 -7.426 46.367 1.00 46.62 96 ARG A C 1
ATOM 743 O O . ARG A 1 96 ? -19.003 -7.734 45.491 1.00 46.62 96 ARG A O 1
ATOM 750 N N . ARG A 1 97 ? -17.667 -8.315 47.211 1.00 54.88 97 ARG A N 1
ATOM 751 C CA . ARG A 1 97 ? -18.106 -9.710 47.335 1.00 54.88 97 ARG A CA 1
ATOM 752 C C . ARG A 1 97 ? -19.464 -9.713 48.039 1.00 54.88 97 ARG A C 1
ATOM 754 O O . ARG A 1 97 ? -19.547 -9.288 49.185 1.00 54.88 97 ARG A O 1
ATOM 761 N N . SER A 1 98 ? -20.519 -10.130 47.348 1.00 59.56 98 SER A N 1
ATOM 762 C CA . SER A 1 98 ? -21.831 -10.357 47.956 1.00 59.56 98 SER A CA 1
ATOM 763 C C . SER A 1 98 ? -21.851 -11.724 48.635 1.00 59.56 98 SER A C 1
ATOM 765 O O . SER A 1 98 ? -21.470 -12.725 48.025 1.00 59.56 98 SER A O 1
ATOM 767 N N . GLU A 1 99 ? -22.292 -11.763 49.887 1.00 48.88 99 GLU A N 1
ATOM 768 C CA . GLU A 1 99 ? -22.541 -13.000 50.621 1.00 48.88 99 GLU A CA 1
ATOM 769 C C . GLU A 1 99 ? -23.779 -13.712 50.059 1.00 48.88 99 GLU A C 1
ATOM 771 O O . GLU A 1 99 ? -24.774 -13.084 49.691 1.00 48.88 99 GLU A O 1
ATOM 776 N N . TYR A 1 100 ? -23.686 -15.037 49.951 1.00 44.94 100 TYR A N 1
ATOM 777 C CA . TYR A 1 100 ? -24.727 -15.908 49.414 1.00 44.94 100 TYR A CA 1
ATOM 778 C C . TYR A 1 100 ? -25.855 -16.064 50.447 1.00 44.94 100 TYR A C 1
ATOM 780 O O . TYR A 1 100 ? -25.872 -16.997 51.244 1.00 44.94 100 TYR A O 1
ATOM 788 N N . GLY A 1 101 ? -26.783 -15.108 50.461 1.00 42.22 101 GLY A N 1
ATOM 789 C CA . GLY A 1 101 ? -28.032 -15.183 51.213 1.00 42.22 101 GLY A CA 1
ATOM 790 C C . GLY A 1 101 ? -29.121 -15.828 50.364 1.00 42.22 101 GLY A C 1
ATOM 791 O O . GLY A 1 101 ? -29.736 -15.166 49.530 1.00 42.22 101 GLY A O 1
ATOM 792 N N . GLY A 1 102 ? -29.356 -17.124 50.565 1.00 35.69 102 GLY A N 1
ATOM 793 C CA . GLY A 1 102 ? -30.488 -17.830 49.977 1.00 35.69 102 GLY A CA 1
ATOM 794 C C . GLY A 1 102 ? -31.809 -17.268 50.500 1.00 35.69 102 GLY A C 1
ATOM 795 O O . GLY A 1 102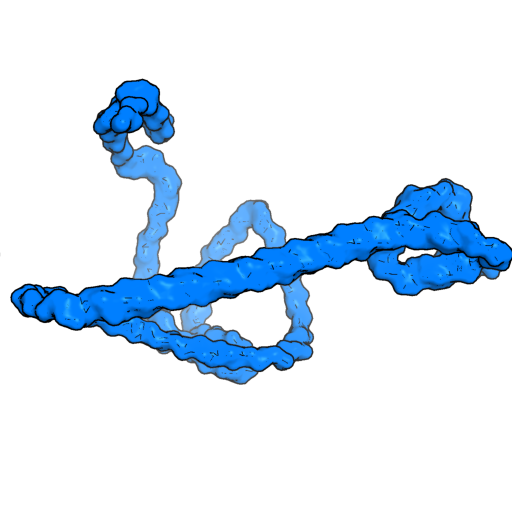 ? -32.157 -17.462 51.659 1.00 35.69 102 GLY A O 1
ATOM 796 N N . SER A 1 103 ? -32.563 -16.598 49.634 1.00 38.75 103 SER A N 1
ATOM 797 C CA . SER A 1 103 ? -33.992 -16.374 49.830 1.00 38.75 103 SER A CA 1
ATOM 798 C C . SER A 1 103 ? -34.679 -16.571 48.489 1.00 38.75 103 SER A C 1
ATOM 800 O O . SER A 1 103 ? -34.608 -15.735 47.590 1.00 38.75 103 SER A O 1
ATOM 802 N N . SER A 1 104 ? -35.274 -17.751 48.336 1.00 45.25 104 SER A N 1
ATOM 803 C CA . SER A 1 104 ? -36.096 -18.114 47.192 1.00 45.25 104 SER A CA 1
ATOM 804 C C . SER A 1 104 ? -37.456 -17.436 47.361 1.00 45.25 104 SER A C 1
ATOM 806 O O . SER A 1 104 ? -38.391 -18.018 47.903 1.00 45.25 104 SER A O 1
ATOM 808 N N . SER A 1 105 ? -37.563 -16.171 46.958 1.00 43.34 105 SER A N 1
ATOM 809 C CA . SER A 1 105 ? -38.863 -15.577 46.673 1.00 43.34 105 SER A CA 1
ATOM 810 C C . SER A 1 105 ? -39.125 -15.743 45.182 1.00 43.34 105 SER A C 1
ATOM 812 O O . SER A 1 105 ? -38.450 -15.168 44.330 1.00 43.34 105 SER A O 1
ATOM 814 N N . ALA A 1 106 ? -40.100 -16.595 44.870 1.00 48.78 106 ALA A N 1
ATOM 815 C CA . ALA A 1 106 ? -40.701 -16.701 43.553 1.00 48.78 106 ALA A CA 1
ATOM 816 C C . ALA A 1 106 ? -41.344 -15.347 43.204 1.00 48.78 106 ALA A C 1
ATOM 818 O O . ALA A 1 106 ? -42.515 -15.097 43.480 1.00 48.78 106 ALA A O 1
ATOM 819 N N . ILE A 1 107 ? -40.537 -14.432 42.670 1.00 51.97 107 ILE A N 1
ATOM 820 C CA . ILE A 1 107 ? -40.982 -13.139 42.163 1.00 51.97 107 ILE A CA 1
ATOM 821 C C . ILE A 1 107 ? -41.705 -13.413 40.848 1.00 51.97 107 ILE A C 1
ATOM 823 O O . ILE A 1 107 ? -41.159 -14.022 39.929 1.00 51.97 107 ILE A O 1
ATOM 827 N N . GLY A 1 108 ? -42.977 -13.024 40.830 1.00 49.06 108 GLY A N 1
ATOM 828 C CA . GLY A 1 108 ? -43.959 -13.377 39.820 1.00 49.06 108 GLY A CA 1
ATOM 829 C C . GLY A 1 108 ? -43.494 -13.181 38.378 1.00 49.06 108 GLY A C 1
ATOM 830 O O . GLY A 1 108 ? -42.838 -12.213 38.008 1.00 49.06 108 GLY A O 1
ATOM 831 N N . ILE A 1 109 ? -43.938 -14.113 37.545 1.00 56.69 109 ILE A N 1
ATOM 832 C CA . ILE A 1 109 ? -43.812 -14.175 36.083 1.00 56.69 109 ILE A CA 1
ATOM 833 C C . ILE A 1 109 ? -44.385 -12.961 35.320 1.00 56.69 109 ILE A C 1
ATOM 835 O O . ILE A 1 109 ? -44.333 -12.937 34.094 1.00 56.69 109 ILE A O 1
ATOM 839 N N . ASN A 1 110 ? -44.911 -11.935 35.995 1.00 58.69 110 ASN A N 1
ATOM 840 C CA . ASN A 1 110 ? -45.556 -10.787 35.347 1.00 58.69 110 ASN A CA 1
ATOM 841 C C . ASN A 1 110 ? -44.577 -9.830 34.644 1.00 58.69 110 ASN A C 1
ATOM 843 O O . ASN A 1 110 ? -45.015 -9.017 33.838 1.00 58.69 110 ASN A O 1
ATOM 847 N N . ASN A 1 111 ? -43.269 -9.966 34.883 1.00 64.12 111 ASN A N 1
ATOM 848 C CA . ASN A 1 111 ? -42.236 -9.160 34.223 1.00 64.12 111 ASN A CA 1
ATOM 849 C C . ASN A 1 111 ? -41.444 -9.923 33.142 1.00 64.12 111 ASN A C 1
ATOM 851 O O . ASN A 1 111 ? -40.571 -9.327 32.512 1.00 64.12 111 ASN A O 1
ATOM 855 N N . GLN A 1 112 ? -41.714 -11.217 32.904 1.00 74.00 112 GLN A N 1
ATOM 856 C CA . GLN A 1 112 ? -40.938 -12.015 31.936 1.00 74.00 112 GLN A CA 1
ATOM 857 C C . GLN A 1 112 ? -41.017 -11.464 30.504 1.00 74.00 112 GLN A C 1
ATOM 859 O O . GLN A 1 112 ? -40.001 -11.459 29.812 1.00 74.00 112 GLN A O 1
ATOM 864 N N . GLY A 1 113 ? -42.183 -10.959 30.080 1.00 81.44 113 GLY A N 1
ATOM 865 C CA . GLY A 1 113 ? -42.362 -10.359 28.750 1.00 81.44 113 GLY A CA 1
ATOM 866 C C . GLY A 1 113 ? -41.426 -9.171 28.519 1.00 81.44 113 GLY A C 1
ATOM 867 O O . GLY A 1 113 ? -40.635 -9.185 27.580 1.00 81.44 113 GLY A O 1
ATOM 868 N N . ASN A 1 114 ? -41.410 -8.215 29.452 1.00 86.44 114 ASN A N 1
ATOM 869 C CA . ASN A 1 114 ? -40.535 -7.039 29.383 1.00 86.44 114 ASN A CA 1
ATOM 870 C C . ASN A 1 114 ? -39.044 -7.422 29.345 1.00 86.44 114 ASN A C 1
ATOM 872 O O . ASN A 1 114 ? -38.249 -6.779 28.662 1.00 86.44 114 ASN A O 1
ATOM 876 N N . VAL A 1 115 ? -38.641 -8.473 30.073 1.00 87.19 115 VAL A N 1
ATOM 877 C CA . VAL A 1 115 ? -37.252 -8.965 30.055 1.00 87.19 115 VAL A CA 1
ATOM 878 C C . VAL A 1 115 ? -36.879 -9.520 28.676 1.00 87.19 115 VAL A C 1
ATOM 880 O O . VAL A 1 115 ? -35.798 -9.210 28.175 1.00 87.19 115 VAL A O 1
ATOM 883 N N . LEU A 1 116 ? -37.763 -10.300 28.044 1.00 90.12 116 LEU A N 1
ATOM 884 C CA . LEU A 1 116 ? -37.535 -10.850 26.703 1.00 90.12 116 LEU A CA 1
ATOM 885 C C . LEU A 1 116 ? -37.510 -9.763 25.623 1.00 90.12 116 LEU A C 1
ATOM 887 O O . LEU A 1 116 ? -36.658 -9.807 24.738 1.00 90.12 116 LEU A O 1
ATOM 891 N N . GLU A 1 117 ? -38.394 -8.771 25.711 1.00 90.38 117 GLU A N 1
ATOM 892 C CA . GLU A 1 117 ? -38.415 -7.634 24.786 1.00 90.38 117 GLU A CA 1
ATOM 893 C C . GLU A 1 117 ? -37.122 -6.816 24.875 1.00 90.38 117 GLU A C 1
ATOM 895 O O . GLU A 1 117 ? -36.482 -6.564 23.854 1.00 90.38 117 GLU A O 1
ATOM 900 N N . ASN A 1 118 ? -36.667 -6.485 26.088 1.00 92.62 118 ASN A N 1
ATOM 901 C CA . ASN A 1 118 ? -35.403 -5.774 26.299 1.00 92.62 118 ASN A CA 1
ATOM 902 C C . ASN A 1 118 ? -34.202 -6.563 25.767 1.00 92.62 118 ASN A C 1
ATOM 904 O O . ASN A 1 118 ? -33.303 -5.988 25.150 1.00 92.62 118 ASN A O 1
ATOM 908 N N . LEU A 1 119 ? -34.194 -7.883 25.974 1.00 94.12 119 LEU A N 1
ATOM 909 C CA . LEU A 1 119 ? -33.166 -8.757 25.421 1.00 94.12 119 LEU A CA 1
ATOM 910 C C . LEU A 1 119 ? -33.195 -8.740 23.888 1.00 94.12 119 LEU A C 1
ATOM 912 O O . LEU A 1 119 ? -32.148 -8.589 23.263 1.00 94.12 119 LEU A O 1
ATOM 916 N N . SER A 1 120 ? -34.378 -8.838 23.280 1.00 95.56 120 SER A N 1
ATOM 917 C CA . SER A 1 120 ? -34.546 -8.792 21.825 1.00 95.56 120 SER A CA 1
ATOM 918 C C . SER A 1 120 ? -34.064 -7.463 21.236 1.00 95.56 120 SER A C 1
ATOM 920 O O . SER A 1 120 ? -33.334 -7.455 20.244 1.00 95.56 120 SER A O 1
ATOM 922 N N . VAL A 1 121 ? -34.418 -6.335 21.860 1.00 96.56 121 VAL A N 1
ATOM 923 C CA . VAL A 1 121 ? -33.943 -4.998 21.464 1.00 96.56 121 VAL A CA 1
ATOM 924 C C . VAL A 1 121 ? -32.422 -4.897 21.609 1.00 96.56 121 VAL A C 1
ATOM 926 O O . VAL A 1 121 ? -31.745 -4.384 20.714 1.00 96.56 121 VAL A O 1
ATOM 929 N N . GLY A 1 122 ? -31.866 -5.429 22.701 1.00 96.75 122 GLY A N 1
ATOM 930 C CA . GLY A 1 122 ? -30.425 -5.487 22.937 1.00 96.75 122 GLY A CA 1
ATOM 931 C C . GLY A 1 122 ? -29.686 -6.279 21.856 1.00 96.75 122 GLY A C 1
ATOM 932 O O . GLY A 1 122 ? -28.720 -5.778 21.285 1.00 96.75 122 GLY A O 1
ATOM 933 N N . ILE A 1 123 ? -30.179 -7.471 21.508 1.00 96.88 123 ILE A N 1
ATOM 934 C CA . ILE A 1 123 ? -29.617 -8.311 20.438 1.00 96.88 123 ILE A CA 1
ATOM 935 C C . ILE A 1 123 ? -29.687 -7.589 19.088 1.00 96.88 123 ILE A C 1
ATOM 937 O O . ILE A 1 123 ? -28.689 -7.551 18.369 1.00 96.88 123 ILE A O 1
ATOM 941 N N . GLY A 1 124 ? -30.827 -6.971 18.759 1.00 96.88 124 GLY A N 1
ATOM 942 C CA . GLY A 1 124 ? -30.977 -6.198 17.523 1.00 96.88 124 GLY A CA 1
ATOM 943 C C . GLY A 1 124 ? -29.985 -5.035 17.438 1.00 96.88 124 GLY A C 1
ATOM 944 O O . GLY A 1 124 ? -29.348 -4.831 16.406 1.00 96.88 124 GLY A O 1
ATOM 945 N N . THR A 1 125 ? -29.778 -4.323 18.547 1.00 97.62 125 THR A N 1
ATOM 946 C CA . THR A 1 125 ? -28.803 -3.223 18.634 1.00 97.62 125 THR A CA 1
ATOM 947 C C . THR A 1 125 ? -27.370 -3.723 18.443 1.00 97.62 125 THR A C 1
ATOM 949 O O . THR A 1 125 ? -26.590 -3.122 17.704 1.00 97.62 125 THR A O 1
ATOM 952 N N . ILE A 1 126 ? -27.021 -4.847 19.076 1.00 97.56 126 ILE A N 1
ATOM 953 C CA . ILE A 1 126 ? -25.708 -5.482 18.930 1.00 97.56 126 ILE A CA 1
ATOM 954 C C . ILE A 1 126 ? -25.471 -5.888 17.470 1.00 97.56 126 ILE A C 1
ATOM 956 O O . ILE A 1 126 ? -24.416 -5.573 16.924 1.00 97.56 126 ILE A O 1
ATOM 960 N N . ALA A 1 127 ? -26.455 -6.515 16.819 1.00 97.88 127 ALA A N 1
ATOM 961 C CA . ALA A 1 127 ? -26.349 -6.937 15.423 1.00 97.88 127 ALA A CA 1
ATOM 962 C C . ALA A 1 127 ? -26.064 -5.756 14.478 1.00 97.88 127 ALA A C 1
ATOM 964 O O . ALA A 1 127 ? -25.130 -5.818 13.680 1.00 97.88 127 ALA A O 1
ATOM 965 N N . VAL A 1 128 ? -26.801 -4.647 14.619 1.00 98.12 128 VAL A N 1
ATOM 966 C CA . VAL A 1 128 ? -26.584 -3.428 13.817 1.00 98.12 128 VAL A CA 1
ATOM 967 C C . VAL A 1 128 ? -25.191 -2.831 14.056 1.00 98.12 128 VAL A C 1
ATOM 969 O O . VAL A 1 128 ? -24.531 -2.386 13.115 1.00 98.12 128 VAL A O 1
ATOM 972 N N . ASN A 1 129 ? -24.709 -2.841 15.301 1.00 98.12 129 ASN A N 1
ATOM 973 C CA . ASN A 1 129 ? -23.371 -2.347 15.622 1.00 98.12 129 ASN A CA 1
ATOM 974 C C . ASN A 1 129 ? -22.265 -3.215 15.000 1.00 98.12 129 ASN A C 1
ATOM 976 O O . ASN A 1 129 ? -21.299 -2.665 14.469 1.00 98.12 129 ASN A O 1
ATOM 980 N N . PHE A 1 130 ? -22.410 -4.544 15.015 1.00 98.25 130 PHE A N 1
ATOM 981 C CA . PHE A 1 130 ? -21.465 -5.452 14.358 1.00 98.25 130 PHE A CA 1
ATOM 982 C C . PHE A 1 130 ? -21.427 -5.250 12.845 1.00 98.25 130 PHE A C 1
ATOM 984 O O . PHE A 1 130 ? -20.338 -5.158 12.285 1.00 98.25 130 PHE A O 1
ATOM 991 N N . GLU A 1 131 ? -22.585 -5.098 12.202 1.00 98.00 131 GLU A N 1
ATOM 992 C CA . GLU A 1 131 ? -22.672 -4.800 10.768 1.00 98.00 131 GLU A CA 1
ATOM 993 C C . GLU A 1 131 ? -21.926 -3.500 10.424 1.00 98.00 131 GLU A C 1
ATOM 995 O O . GLU A 1 131 ? -21.152 -3.431 9.468 1.00 98.00 131 GLU A O 1
ATOM 1000 N N . LYS A 1 132 ? -22.082 -2.457 11.246 1.00 98.25 132 LYS A N 1
ATOM 1001 C CA . LYS A 1 132 ? -21.358 -1.192 11.063 1.00 98.25 132 LYS A CA 1
ATOM 1002 C C . LYS A 1 132 ? -19.843 -1.368 11.200 1.00 98.25 132 LYS A C 1
ATOM 1004 O O . LYS A 1 132 ? -19.096 -0.824 10.388 1.00 98.25 132 LYS A O 1
ATOM 1009 N N . ILE A 1 133 ? -19.388 -2.117 12.207 1.00 98.19 133 ILE A N 1
ATOM 1010 C CA . ILE A 1 133 ? -17.962 -2.408 12.415 1.00 98.19 133 ILE A CA 1
ATOM 1011 C C . ILE A 1 133 ? -17.408 -3.208 11.235 1.00 98.19 133 ILE A C 1
ATOM 1013 O O . ILE A 1 133 ? -16.352 -2.849 10.716 1.00 98.19 133 ILE A O 1
ATOM 1017 N N . PHE A 1 134 ? -18.129 -4.232 10.774 1.00 97.94 134 PHE A N 1
ATOM 1018 C CA . PHE A 1 134 ? -17.738 -5.050 9.630 1.00 97.94 134 PHE A CA 1
ATOM 1019 C C . PHE A 1 134 ? -17.552 -4.194 8.374 1.00 97.94 134 PHE A C 1
ATOM 1021 O O . PHE A 1 134 ? -16.465 -4.186 7.799 1.00 97.94 134 PHE A O 1
ATOM 1028 N N . ASN A 1 135 ? -18.549 -3.379 8.019 1.00 98.12 135 ASN A N 1
ATOM 1029 C CA . ASN A 1 135 ? -18.470 -2.476 6.868 1.00 98.12 135 ASN A CA 1
ATOM 1030 C C . ASN A 1 135 ? -17.302 -1.479 6.984 1.00 98.12 135 ASN A C 1
ATOM 1032 O O . ASN A 1 135 ? -16.612 -1.189 6.004 1.00 98.12 135 ASN A O 1
ATOM 1036 N N . MET A 1 136 ? -17.040 -0.954 8.187 1.00 97.62 136 MET A N 1
ATOM 1037 C CA . MET A 1 136 ? -15.888 -0.079 8.429 1.00 97.62 136 MET A CA 1
ATOM 1038 C C . MET A 1 136 ? -14.552 -0.812 8.266 1.00 97.62 136 MET A C 1
ATOM 1040 O O . MET A 1 136 ? -13.612 -0.244 7.708 1.00 97.62 136 MET A O 1
ATOM 1044 N N . MET A 1 137 ? -14.449 -2.050 8.754 1.00 97.38 137 MET A N 1
ATOM 1045 C CA . MET A 1 137 ? -13.247 -2.876 8.624 1.00 97.38 137 MET A CA 1
ATOM 1046 C C . MET A 1 137 ? -12.984 -3.252 7.170 1.00 97.38 137 MET A C 1
ATOM 1048 O O . MET A 1 137 ? -11.860 -3.087 6.699 1.00 97.38 137 MET A O 1
ATOM 1052 N N . GLU A 1 138 ? -14.016 -3.688 6.453 1.00 96.69 138 GLU A N 1
ATOM 1053 C CA . GLU A 1 138 ? -13.928 -4.053 5.043 1.00 96.69 138 GLU A CA 1
ATOM 1054 C C . GLU A 1 138 ? -13.498 -2.855 4.190 1.00 96.69 138 GLU A C 1
ATOM 1056 O O . GLU A 1 138 ? -12.581 -2.966 3.375 1.00 96.69 138 GLU A O 1
ATOM 1061 N N . LYS A 1 139 ? -14.097 -1.677 4.419 1.00 97.00 139 LYS A N 1
ATOM 1062 C CA . LYS A 1 139 ? -13.683 -0.445 3.740 1.00 97.00 139 LYS A CA 1
ATOM 1063 C C . LYS A 1 139 ? -12.213 -0.121 4.015 1.00 97.00 139 LYS A C 1
ATOM 1065 O O . LYS A 1 139 ? -11.475 0.178 3.084 1.00 97.00 139 LYS A O 1
ATOM 1070 N N . ARG A 1 140 ? -11.775 -0.220 5.275 1.00 95.81 140 ARG A N 1
ATOM 1071 C CA . ARG A 1 140 ? -10.387 0.061 5.667 1.00 95.81 140 ARG A CA 1
ATOM 1072 C C . ARG A 1 140 ? -9.388 -0.896 5.004 1.00 95.81 140 ARG A C 1
ATOM 1074 O O . ARG A 1 140 ? -8.283 -0.472 4.687 1.00 95.81 140 ARG A O 1
ATOM 1081 N N . GLU A 1 141 ? -9.743 -2.167 4.829 1.00 94.94 141 GLU A N 1
ATOM 1082 C CA . GLU A 1 141 ? -8.898 -3.126 4.104 1.00 94.94 141 GLU A CA 1
ATOM 1083 C C . GLU A 1 141 ? -8.825 -2.783 2.616 1.00 94.94 141 GLU A C 1
ATOM 1085 O O . GLU A 1 141 ? -7.736 -2.628 2.075 1.00 94.94 141 GLU A O 1
ATOM 1090 N N . LYS A 1 142 ? -9.975 -2.530 1.981 1.00 94.94 142 LYS A N 1
ATOM 1091 C CA . LYS A 1 142 ? -10.038 -2.104 0.574 1.00 94.94 142 LYS A CA 1
ATOM 1092 C C . LYS A 1 142 ? -9.246 -0.822 0.308 1.00 94.94 142 LYS A C 1
ATOM 1094 O O . LYS A 1 142 ? -8.668 -0.677 -0.764 1.00 94.94 142 LYS A O 1
ATOM 1099 N N . ASP A 1 143 ? -9.231 0.118 1.250 1.00 93.44 143 ASP A N 1
ATOM 1100 C CA . ASP A 1 143 ? -8.429 1.342 1.149 1.00 93.44 143 ASP A CA 1
ATOM 1101 C C . ASP A 1 143 ? -6.924 1.018 1.186 1.00 93.44 143 ASP A C 1
ATOM 1103 O O . ASP A 1 143 ? -6.188 1.465 0.312 1.00 93.44 143 ASP A O 1
ATOM 1107 N N . ARG A 1 144 ? -6.477 0.152 2.110 1.00 88.56 144 ARG A N 1
ATOM 1108 C CA . ARG A 1 144 ? -5.072 -0.294 2.177 1.00 88.56 144 ARG A CA 1
ATOM 1109 C C . ARG A 1 144 ? -4.617 -1.050 0.935 1.00 88.56 144 ARG A C 1
ATOM 1111 O O . ARG A 1 144 ? -3.493 -0.843 0.479 1.00 88.56 144 ARG A O 1
ATOM 1118 N N . ASP A 1 145 ? -5.452 -1.947 0.422 1.00 88.56 145 ASP A N 1
ATOM 1119 C CA . ASP A 1 145 ? -5.121 -2.744 -0.757 1.00 88.56 145 ASP A CA 1
ATOM 1120 C C . ASP A 1 145 ? -4.995 -1.857 -1.997 1.00 88.56 145 ASP A C 1
ATOM 1122 O O . ASP A 1 145 ? -4.022 -1.984 -2.741 1.00 88.56 145 ASP A O 1
ATOM 1126 N N . ARG A 1 146 ? -5.907 -0.889 -2.166 1.00 86.06 146 ARG A N 1
ATOM 1127 C CA . ARG A 1 146 ? -5.813 0.118 -3.231 1.00 86.06 146 ARG A CA 1
ATOM 1128 C C . ARG A 1 146 ? -4.566 0.980 -3.106 1.00 86.06 146 ARG A C 1
ATOM 1130 O O . ARG A 1 146 ? -3.891 1.196 -4.108 1.00 86.06 146 ARG A O 1
ATOM 1137 N N . ASP A 1 147 ? -4.234 1.438 -1.901 1.00 83.75 147 ASP A N 1
ATOM 1138 C CA . ASP A 1 147 ? -3.013 2.214 -1.670 1.00 83.75 147 ASP A CA 1
ATOM 1139 C C . ASP A 1 147 ? -1.769 1.393 -2.037 1.00 83.75 147 ASP A C 1
ATOM 1141 O O . ASP A 1 147 ? -0.873 1.886 -2.719 1.00 83.75 147 ASP A O 1
ATOM 1145 N N . ARG A 1 148 ? -1.730 0.107 -1.667 1.00 81.50 148 ARG A N 1
ATOM 1146 C CA . ARG A 1 148 ? -0.629 -0.803 -2.014 1.00 81.50 148 ARG A CA 1
ATOM 1147 C C . ARG A 1 148 ? -0.528 -1.061 -3.519 1.00 81.50 148 ARG A C 1
ATOM 1149 O O . ARG A 1 148 ? 0.584 -1.134 -4.038 1.00 81.50 148 ARG A O 1
ATOM 1156 N N . GLU A 1 149 ? -1.653 -1.214 -4.210 1.00 80.75 149 GLU A N 1
ATOM 1157 C CA . GLU A 1 149 ? -1.689 -1.385 -5.666 1.00 80.75 149 GLU A CA 1
ATOM 1158 C C . GLU A 1 149 ? -1.205 -0.117 -6.383 1.00 80.75 149 GLU A C 1
ATOM 1160 O O . GLU A 1 149 ? -0.345 -0.194 -7.265 1.00 80.75 149 GLU A O 1
ATOM 1165 N N . LEU A 1 150 ? -1.678 1.056 -5.945 1.00 78.31 150 LEU A N 1
ATOM 1166 C CA . LEU A 1 150 ? -1.276 2.354 -6.484 1.00 78.31 150 LEU A CA 1
ATOM 1167 C C . LEU A 1 150 ? 0.223 2.618 -6.277 1.00 78.31 150 LEU A C 1
ATOM 1169 O O . LEU A 1 150 ? 0.913 3.040 -7.208 1.00 78.31 150 LEU A O 1
ATOM 1173 N N . GLU A 1 151 ? 0.744 2.324 -5.081 1.00 78.44 151 GLU A N 1
ATOM 1174 C CA . GLU A 1 151 ? 2.181 2.380 -4.782 1.00 78.44 151 GLU A CA 1
ATOM 1175 C C . GLU A 1 151 ? 2.990 1.480 -5.723 1.00 78.44 151 GLU A C 1
ATOM 1177 O O . GLU A 1 151 ? 4.080 1.857 -6.152 1.00 78.44 151 GLU A O 1
ATOM 1182 N N . GLY A 1 152 ? 2.450 0.313 -6.081 1.00 76.69 152 GLY A N 1
ATOM 1183 C CA . GLY A 1 152 ? 3.091 -0.619 -6.998 1.00 76.69 152 GLY A CA 1
ATOM 1184 C C . GLY A 1 152 ? 3.211 -0.085 -8.426 1.00 76.69 152 GLY A C 1
ATOM 1185 O O . GLY A 1 152 ? 4.220 -0.348 -9.079 1.00 76.69 152 GLY A O 1
ATOM 1186 N N . ILE A 1 153 ? 2.227 0.663 -8.931 1.00 84.38 153 ILE A N 1
ATOM 1187 C CA . ILE A 1 153 ? 2.182 1.115 -10.339 1.00 84.38 153 ILE A CA 1
ATOM 1188 C C . ILE A 1 153 ? 2.800 2.499 -10.579 1.00 84.38 153 ILE A C 1
ATOM 1190 O O . ILE A 1 153 ? 3.034 2.872 -11.728 1.00 84.38 153 ILE A O 1
ATOM 1194 N N . ILE A 1 154 ? 3.095 3.266 -9.526 1.00 86.06 154 ILE A N 1
ATOM 1195 C CA . ILE A 1 154 ? 3.466 4.684 -9.652 1.00 86.06 154 ILE A CA 1
ATOM 1196 C C . ILE A 1 154 ? 4.718 4.935 -10.505 1.00 86.06 154 ILE A C 1
ATOM 1198 O O . ILE A 1 154 ? 4.765 5.912 -11.246 1.00 86.06 154 ILE A O 1
ATOM 1202 N N . TRP A 1 155 ? 5.721 4.053 -10.450 1.00 87.62 155 TRP A N 1
ATOM 1203 C CA . TRP A 1 155 ? 6.935 4.199 -11.264 1.00 87.62 155 TRP A CA 1
ATOM 1204 C C . TRP A 1 155 ? 6.667 4.016 -12.752 1.00 87.62 155 TRP A C 1
ATOM 1206 O O . TRP A 1 155 ? 7.202 4.750 -13.579 1.00 87.62 155 TRP A O 1
ATOM 1216 N N . ASP A 1 156 ? 5.808 3.056 -13.085 1.00 88.88 156 ASP A N 1
ATOM 1217 C CA . ASP A 1 156 ? 5.401 2.822 -14.463 1.00 88.88 156 ASP A CA 1
ATOM 1218 C C . ASP A 1 156 ? 4.617 4.040 -14.974 1.00 88.88 156 ASP A C 1
ATOM 1220 O O . ASP A 1 156 ? 4.943 4.568 -16.032 1.00 88.88 156 ASP A O 1
ATOM 1224 N N . VAL A 1 157 ? 3.726 4.609 -14.152 1.00 91.06 157 VAL A N 1
ATOM 1225 C CA . VAL A 1 157 ? 3.032 5.872 -14.464 1.00 91.06 157 VAL A CA 1
ATOM 1226 C C . VAL A 1 157 ? 4.010 7.028 -14.704 1.00 91.06 157 VAL A C 1
ATOM 1228 O O . VAL A 1 157 ? 3.832 7.768 -15.665 1.00 91.06 157 VAL A O 1
ATOM 1231 N N . ILE A 1 158 ? 5.052 7.189 -13.879 1.00 91.06 158 ILE A N 1
ATOM 1232 C CA . ILE A 1 158 ? 6.056 8.259 -14.042 1.00 91.06 158 ILE A CA 1
ATOM 1233 C C . ILE A 1 158 ? 6.815 8.124 -15.373 1.00 91.06 158 ILE A C 1
ATOM 1235 O O . ILE A 1 158 ? 7.085 9.132 -16.030 1.00 91.06 158 ILE A O 1
ATOM 1239 N N . LYS A 1 159 ? 7.156 6.896 -15.787 1.00 88.62 159 LYS A N 1
ATOM 1240 C CA . LYS A 1 159 ? 7.856 6.636 -17.057 1.00 88.62 159 LYS A CA 1
ATOM 1241 C C . LYS A 1 159 ? 6.989 6.933 -18.280 1.00 88.62 159 LYS A C 1
ATOM 1243 O O . LYS A 1 159 ? 7.510 7.450 -19.265 1.00 88.62 159 LYS A O 1
ATOM 1248 N N . GLU A 1 160 ? 5.691 6.648 -18.196 1.00 91.81 160 GLU A N 1
ATOM 1249 C CA . GLU A 1 160 ? 4.719 6.884 -19.273 1.00 91.81 160 GLU A CA 1
ATOM 1250 C C . GLU A 1 160 ? 4.424 8.379 -19.511 1.00 91.81 160 GLU A C 1
ATOM 1252 O O . GLU A 1 160 ? 3.815 8.734 -20.521 1.00 91.81 160 GLU A O 1
ATOM 1257 N N . ILE A 1 161 ? 4.862 9.287 -18.624 1.00 93.44 161 ILE A N 1
ATOM 1258 C CA . ILE A 1 161 ? 4.707 10.732 -18.842 1.00 93.44 161 ILE A CA 1
ATOM 1259 C C . ILE A 1 161 ? 5.620 11.168 -20.004 1.00 93.44 161 ILE A C 1
ATOM 1261 O O . ILE A 1 161 ? 6.851 11.079 -19.894 1.00 93.44 161 ILE A O 1
ATOM 1265 N N . PRO A 1 162 ? 5.055 11.684 -21.112 1.00 92.19 162 PRO A N 1
ATOM 1266 C CA . PRO A 1 162 ? 5.838 12.049 -22.283 1.00 92.19 162 PRO A CA 1
ATOM 1267 C C . PRO A 1 162 ? 6.719 13.270 -22.002 1.00 92.19 162 PRO A C 1
ATOM 1269 O O . PRO A 1 162 ? 6.298 14.215 -21.337 1.00 92.19 162 PRO A O 1
ATOM 1272 N N . ASN A 1 163 ? 7.930 13.274 -22.571 1.00 91.94 163 ASN A N 1
ATOM 1273 C CA . ASN A 1 163 ? 8.916 14.364 -22.480 1.00 91.94 163 ASN A CA 1
ATOM 1274 C C . ASN A 1 163 ? 9.383 14.713 -21.056 1.00 91.94 163 ASN A C 1
ATOM 1276 O O . ASN A 1 163 ? 9.994 15.762 -20.858 1.00 91.94 163 ASN A O 1
ATOM 1280 N N . LEU A 1 164 ? 9.100 13.858 -20.073 1.00 93.06 164 LEU A N 1
ATOM 1281 C CA . LEU A 1 164 ? 9.608 14.033 -18.723 1.00 93.06 164 LEU A CA 1
ATOM 1282 C C . LEU A 1 164 ? 11.077 13.605 -18.683 1.00 93.06 164 LEU A C 1
ATOM 1284 O O . LEU A 1 164 ? 11.399 12.458 -18.996 1.00 93.06 164 LEU A O 1
ATOM 1288 N N . ASP A 1 165 ? 11.961 14.527 -18.320 1.00 92.44 165 ASP A N 1
ATOM 1289 C CA . ASP A 1 165 ? 13.383 14.250 -18.161 1.00 92.44 165 ASP A CA 1
ATOM 1290 C C . ASP A 1 165 ? 13.647 13.386 -16.920 1.00 92.44 165 ASP A C 1
ATOM 1292 O O . ASP A 1 165 ? 12.899 13.418 -15.937 1.00 92.44 165 ASP A O 1
ATOM 1296 N N . ASP A 1 166 ? 14.743 12.628 -16.947 1.00 90.62 166 ASP A N 1
ATOM 1297 C CA . ASP A 1 166 ? 15.072 11.691 -15.870 1.00 90.62 166 ASP A CA 1
ATOM 1298 C C . ASP A 1 166 ? 15.286 12.394 -14.525 1.00 90.62 166 ASP A C 1
ATOM 1300 O O . ASP A 1 166 ? 14.868 11.875 -13.492 1.00 90.62 166 ASP A O 1
ATOM 1304 N N . ILE A 1 167 ? 15.844 13.610 -14.517 1.00 92.69 167 ILE A N 1
ATOM 1305 C CA . ILE A 1 167 ? 16.037 14.379 -13.280 1.00 92.69 167 ILE A CA 1
ATOM 1306 C C . ILE A 1 167 ? 14.681 14.706 -12.650 1.00 92.69 167 ILE A C 1
ATOM 1308 O O . ILE A 1 167 ? 14.507 14.525 -11.441 1.00 92.69 167 ILE A O 1
ATOM 1312 N N . THR A 1 168 ? 13.704 15.163 -13.436 1.00 93.62 168 THR A N 1
ATOM 1313 C CA . THR A 1 168 ? 12.356 15.420 -12.917 1.00 93.62 168 THR A CA 1
ATOM 1314 C C . THR A 1 168 ? 11.671 14.133 -12.468 1.00 93.62 168 THR A C 1
ATOM 1316 O O . THR A 1 168 ? 11.122 14.119 -11.365 1.00 93.62 168 THR A O 1
ATOM 1319 N N . ARG A 1 169 ? 11.769 13.030 -13.230 1.00 92.62 169 ARG A N 1
ATOM 1320 C CA . ARG A 1 169 ? 11.260 11.710 -12.795 1.00 92.62 169 ARG A CA 1
ATOM 1321 C C . ARG A 1 169 ? 11.828 11.322 -11.438 1.00 92.62 169 ARG A C 1
ATOM 1323 O O . ARG A 1 169 ? 11.092 10.869 -10.558 1.00 92.62 169 ARG A O 1
ATOM 1330 N N . PHE A 1 170 ? 13.128 11.533 -11.249 1.00 93.44 170 PHE A N 1
ATOM 1331 C CA . PHE A 1 170 ? 13.789 11.160 -10.016 1.00 93.44 170 PHE A CA 1
ATOM 1332 C C . PHE A 1 170 ? 13.382 12.051 -8.838 1.00 93.44 170 PHE A C 1
ATOM 1334 O O . PHE A 1 170 ? 13.076 11.547 -7.757 1.00 93.44 170 PHE A O 1
ATOM 1341 N N . LYS A 1 171 ? 13.255 13.364 -9.050 1.00 93.06 171 LYS A N 1
ATOM 1342 C CA . LYS A 1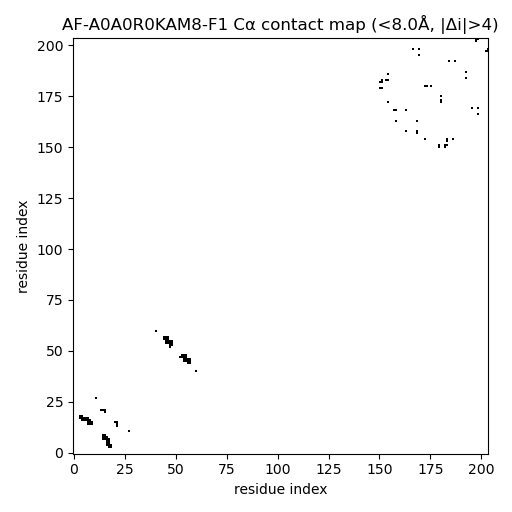 171 ? 12.697 14.281 -8.042 1.00 93.06 171 LYS A CA 1
ATOM 1343 C C . LYS A 1 171 ? 11.275 13.897 -7.644 1.00 93.06 171 LYS A C 1
ATOM 1345 O O . LYS A 1 171 ? 10.960 13.888 -6.458 1.00 93.06 171 LYS A O 1
ATOM 1350 N N . THR A 1 172 ? 10.422 13.535 -8.601 1.00 92.31 172 THR A N 1
ATOM 1351 C CA . THR A 1 172 ? 9.068 13.049 -8.303 1.00 92.31 172 THR A CA 1
ATOM 1352 C C . THR A 1 172 ? 9.116 11.781 -7.453 1.00 92.31 172 THR A C 1
ATOM 1354 O O . THR A 1 172 ? 8.397 11.678 -6.461 1.00 92.31 172 THR A O 1
ATOM 1357 N N . ALA A 1 173 ? 10.008 10.844 -7.775 1.00 89.06 173 ALA A N 1
ATOM 1358 C CA . ALA A 1 173 ? 10.177 9.618 -7.004 1.00 89.06 173 ALA A CA 1
ATOM 1359 C C . ALA A 1 173 ? 10.738 9.874 -5.582 1.00 89.06 173 ALA A C 1
ATOM 1361 O O . ALA A 1 173 ? 10.435 9.131 -4.644 1.00 89.06 173 ALA A O 1
ATOM 1362 N N . GLU A 1 174 ? 11.487 10.963 -5.367 1.00 90.56 174 GLU A N 1
ATOM 1363 C CA . GLU A 1 174 ? 11.899 11.406 -4.028 1.00 90.56 174 GLU A CA 1
ATOM 1364 C C . GLU A 1 174 ? 10.749 11.900 -3.145 1.00 90.56 174 GLU A C 1
ATOM 1366 O O . GLU A 1 174 ? 10.883 11.870 -1.921 1.00 90.56 174 GLU A O 1
ATOM 1371 N N . LEU A 1 175 ? 9.616 12.304 -3.715 1.00 91.31 175 LEU A N 1
ATOM 1372 C CA . LEU A 1 175 ? 8.446 12.725 -2.937 1.00 91.31 175 LEU A CA 1
ATOM 1373 C C . LEU A 1 175 ? 7.629 11.538 -2.407 1.00 91.31 175 LEU A C 1
ATOM 1375 O O . LEU A 1 175 ? 6.755 11.714 -1.562 1.00 91.31 175 LEU A O 1
ATOM 1379 N N . LEU A 1 176 ? 7.925 10.322 -2.871 1.00 87.12 176 LEU A N 1
ATOM 1380 C CA . LEU A 1 176 ? 7.214 9.117 -2.461 1.00 87.12 176 LEU A CA 1
ATOM 1381 C C . LEU A 1 176 ? 7.598 8.670 -1.042 1.00 87.12 176 LEU A C 1
ATOM 1383 O O . LEU A 1 176 ? 8.687 8.963 -0.529 1.00 87.12 176 LEU A O 1
ATOM 1387 N N . ASN A 1 177 ? 6.703 7.917 -0.401 1.00 85.88 177 ASN A N 1
ATOM 1388 C CA . ASN A 1 177 ? 6.976 7.315 0.902 1.00 85.88 177 ASN A CA 1
ATOM 1389 C C . ASN A 1 177 ? 8.091 6.247 0.818 1.00 85.88 177 ASN A C 1
ATOM 1391 O O . ASN A 1 177 ? 8.504 5.813 -0.259 1.00 85.88 177 ASN A O 1
ATOM 1395 N N . THR A 1 178 ? 8.613 5.820 1.970 1.00 86.50 178 THR A N 1
ATOM 1396 C CA . THR A 1 178 ? 9.771 4.909 2.046 1.00 86.50 178 THR A CA 1
ATOM 1397 C C . THR A 1 178 ? 9.510 3.522 1.464 1.00 86.50 178 THR A C 1
ATOM 1399 O O . THR A 1 178 ? 10.446 2.904 0.955 1.00 86.50 178 THR A O 1
ATOM 1402 N N . LYS A 1 179 ? 8.271 3.028 1.527 1.00 85.38 179 LYS A N 1
ATOM 1403 C CA . LYS A 1 179 ? 7.888 1.726 0.976 1.00 85.38 179 LYS A CA 1
ATOM 1404 C C . LYS A 1 179 ? 7.820 1.790 -0.549 1.00 85.38 179 LYS A C 1
ATOM 1406 O O . LYS A 1 179 ? 8.563 1.066 -1.205 1.00 85.38 179 LYS A O 1
ATOM 1411 N N . ALA A 1 180 ? 7.061 2.743 -1.091 1.00 83.75 180 ALA A N 1
ATOM 1412 C CA . ALA A 1 180 ? 6.977 3.002 -2.527 1.00 83.75 180 ALA A CA 1
ATOM 1413 C C . ALA A 1 180 ? 8.365 3.242 -3.149 1.00 83.75 180 ALA A C 1
ATOM 1415 O O . ALA A 1 180 ? 8.659 2.738 -4.231 1.00 83.75 1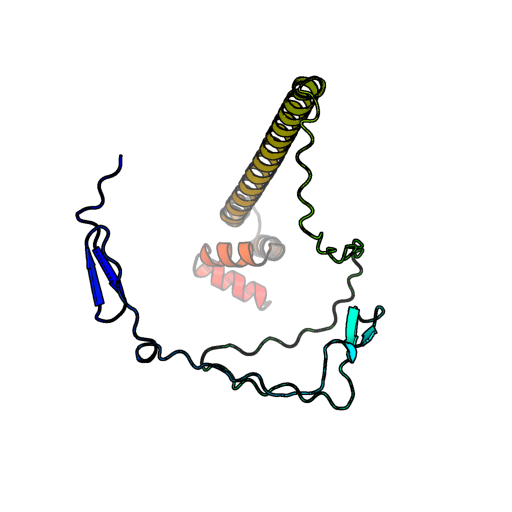80 ALA A O 1
ATOM 1416 N N . LYS A 1 181 ? 9.259 3.936 -2.425 1.00 86.81 181 LYS A N 1
ATOM 1417 C CA . LYS A 1 181 ? 10.653 4.139 -2.846 1.00 86.81 181 LYS A CA 1
ATOM 1418 C C . LYS A 1 181 ? 11.437 2.852 -3.068 1.00 86.81 181 LYS A C 1
ATOM 1420 O O . LYS A 1 181 ? 12.156 2.723 -4.055 1.00 86.81 181 LYS A O 1
ATOM 1425 N N . LYS A 1 182 ? 11.319 1.905 -2.138 1.00 86.56 182 LYS A N 1
ATOM 1426 C CA . LYS A 1 182 ? 11.998 0.607 -2.239 1.00 86.56 182 LYS A CA 1
ATOM 1427 C C . LYS A 1 182 ? 11.422 -0.225 -3.378 1.00 86.56 182 LYS A C 1
ATOM 1429 O O . LYS A 1 182 ? 12.189 -0.807 -4.142 1.00 86.56 182 LYS A O 1
ATOM 1434 N N . ASP A 1 183 ? 10.099 -0.235 -3.501 1.00 84.81 183 ASP A N 1
ATOM 1435 C CA . ASP A 1 183 ? 9.402 -1.025 -4.513 1.00 84.81 183 ASP A CA 1
ATOM 1436 C C . ASP A 1 183 ? 9.770 -0.562 -5.929 1.00 84.81 183 ASP A C 1
ATOM 1438 O O . ASP A 1 183 ? 10.115 -1.394 -6.772 1.00 84.81 183 ASP A O 1
ATOM 1442 N N . PHE A 1 184 ? 9.813 0.751 -6.199 1.00 86.69 184 PHE A N 1
ATOM 1443 C CA . PHE A 1 184 ? 10.261 1.203 -7.518 1.00 86.69 184 PHE A CA 1
ATOM 1444 C C . PHE A 1 184 ? 11.756 0.986 -7.748 1.00 86.69 184 PHE A C 1
ATOM 1446 O O . PHE A 1 184 ? 12.136 0.624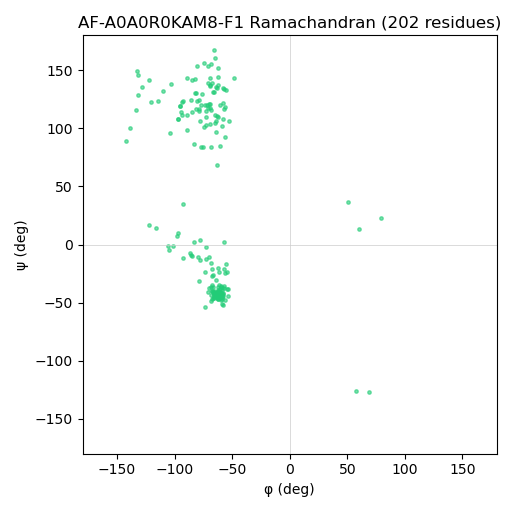 -8.858 1.00 86.69 184 PHE A O 1
ATOM 1453 N N . PHE A 1 185 ? 12.615 1.172 -6.736 1.00 89.94 185 PHE A N 1
ATOM 1454 C CA . PHE A 1 185 ? 14.050 0.915 -6.899 1.00 89.94 185 PHE A CA 1
ATOM 1455 C C . PHE A 1 185 ? 14.284 -0.543 -7.313 1.00 89.94 185 PHE A C 1
ATOM 1457 O O . PHE A 1 185 ? 15.125 -0.832 -8.165 1.00 89.94 185 PHE A O 1
ATOM 1464 N N . LEU A 1 186 ? 13.486 -1.469 -6.7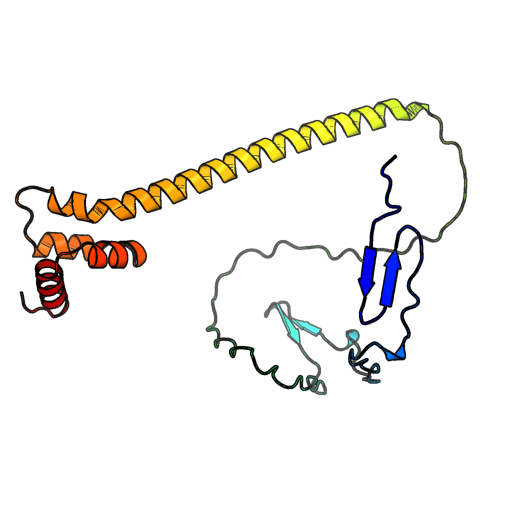71 1.00 89.25 186 LEU A N 1
ATOM 1465 C CA . LEU A 1 186 ? 13.498 -2.868 -7.181 1.00 89.25 186 LEU A CA 1
ATOM 1466 C C . LEU A 1 186 ? 12.975 -3.071 -8.614 1.00 89.25 186 LEU A C 1
ATOM 1468 O O . LEU A 1 186 ? 13.516 -3.912 -9.328 1.00 89.25 186 LEU A O 1
ATOM 1472 N N . LYS A 1 187 ? 11.987 -2.293 -9.063 1.00 88.56 187 LYS A N 1
ATOM 1473 C CA . LYS A 1 187 ? 11.480 -2.333 -10.447 1.00 88.56 187 LYS A CA 1
ATOM 1474 C C . LYS A 1 187 ? 12.408 -1.698 -11.488 1.00 88.56 187 LYS A C 1
ATOM 1476 O O . LYS A 1 187 ? 12.293 -2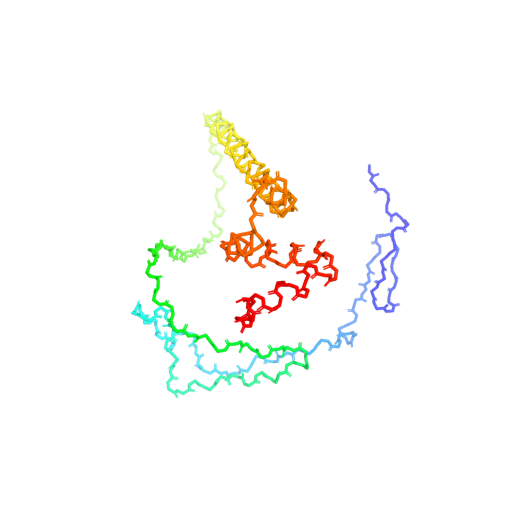.043 -12.660 1.00 88.56 187 LYS A O 1
ATOM 1481 N N . MET A 1 188 ? 13.283 -0.778 -11.087 1.00 91.00 188 MET A N 1
ATOM 1482 C CA . MET A 1 188 ? 14.208 -0.111 -12.002 1.00 91.00 188 MET A CA 1
ATOM 1483 C C . MET A 1 188 ? 15.177 -1.098 -12.662 1.00 91.00 188 MET A C 1
ATOM 1485 O O . MET A 1 188 ? 15.660 -2.037 -12.014 1.00 91.00 188 MET A O 1
ATOM 1489 N N . SER A 1 189 ? 15.514 -0.844 -13.927 1.00 92.62 189 SER A N 1
ATOM 1490 C CA . SER A 1 189 ? 16.605 -1.540 -14.612 1.00 92.62 189 SER A CA 1
ATOM 1491 C C . SER A 1 189 ? 17.961 -1.214 -13.958 1.00 92.62 189 SER A C 1
ATOM 1493 O O . SER A 1 189 ? 18.088 -0.212 -13.245 1.00 92.62 189 SER A O 1
ATOM 1495 N N . PRO A 1 190 ? 19.009 -2.030 -14.169 1.00 95.81 190 PRO A N 1
ATOM 1496 C CA . PRO A 1 190 ? 20.353 -1.715 -13.678 1.00 95.81 190 PRO A CA 1
ATOM 1497 C C . PRO A 1 190 ? 20.857 -0.325 -14.105 1.00 95.81 190 PRO A C 1
ATOM 1499 O O . PRO A 1 190 ? 21.471 0.377 -13.302 1.00 95.81 190 PRO A O 1
ATOM 1502 N N . GLU A 1 191 ? 20.556 0.096 -15.333 1.00 94.00 191 GLU A N 1
ATOM 1503 C CA . GLU A 1 191 ? 20.920 1.406 -15.882 1.00 94.00 191 GLU A CA 1
ATOM 1504 C C . GLU A 1 191 ? 20.164 2.530 -15.169 1.00 94.00 191 GLU A C 1
ATOM 1506 O O . GLU A 1 191 ? 20.779 3.493 -14.713 1.00 94.00 191 GLU A O 1
ATOM 1511 N N . GLU A 1 192 ? 18.848 2.378 -14.993 1.00 92.06 192 GLU A N 1
ATOM 1512 C CA . GLU A 1 192 ? 18.018 3.332 -14.250 1.00 92.06 192 GLU A CA 1
ATOM 1513 C C . GLU A 1 192 ? 18.496 3.479 -12.802 1.00 92.06 192 GLU A C 1
ATOM 1515 O O . GLU A 1 192 ? 18.593 4.595 -12.292 1.00 92.06 192 GLU A O 1
ATOM 1520 N N . ARG A 1 193 ? 18.863 2.371 -12.144 1.00 94.06 193 ARG A N 1
ATOM 1521 C CA . ARG A 1 193 ? 19.431 2.401 -10.787 1.00 94.06 193 ARG A CA 1
ATOM 1522 C C . ARG A 1 193 ? 20.752 3.151 -10.750 1.00 94.06 193 ARG A C 1
ATOM 1524 O O . ARG A 1 193 ? 20.983 3.910 -9.813 1.00 94.06 193 ARG A O 1
ATOM 1531 N N . SER A 1 194 ? 21.612 2.959 -11.749 1.00 94.81 194 SER A N 1
ATOM 1532 C CA . SER A 1 194 ? 22.868 3.703 -11.852 1.00 94.81 194 SER A CA 1
ATOM 1533 C C . SER A 1 194 ? 22.611 5.203 -12.008 1.00 94.81 194 SER A C 1
ATOM 1535 O O . SER A 1 194 ? 23.208 6.001 -11.287 1.00 94.81 194 SER A O 1
ATOM 1537 N N . SER A 1 195 ? 21.695 5.594 -12.897 1.00 93.50 195 SER A N 1
ATOM 1538 C CA . SER A 1 195 ? 21.297 6.994 -13.090 1.00 93.50 195 SER A CA 1
ATOM 1539 C C . SER A 1 195 ? 20.673 7.592 -11.830 1.00 93.50 195 SER A C 1
ATOM 1541 O O . SER A 1 195 ? 21.015 8.707 -11.447 1.00 93.50 195 SER A O 1
ATOM 1543 N N . TRP A 1 196 ? 19.832 6.834 -11.125 1.00 93.25 196 TRP A N 1
ATOM 1544 C CA . TRP A 1 196 ? 19.271 7.230 -9.835 1.00 93.25 196 TRP A CA 1
ATOM 1545 C C . TRP A 1 196 ? 20.355 7.444 -8.773 1.00 93.25 196 TRP A C 1
ATOM 1547 O O . TRP A 1 196 ? 20.322 8.426 -8.038 1.00 93.25 196 TRP A O 1
ATOM 1557 N N . ILE A 1 197 ? 21.333 6.541 -8.674 1.00 94.56 197 ILE A N 1
ATOM 1558 C CA . ILE A 1 197 ? 22.435 6.666 -7.711 1.00 94.56 197 ILE A CA 1
ATOM 1559 C C . ILE A 1 197 ? 23.280 7.902 -8.028 1.00 94.56 197 ILE A C 1
ATOM 1561 O O . ILE A 1 197 ? 23.571 8.675 -7.118 1.00 94.56 197 ILE A O 1
ATOM 1565 N N . ASN A 1 198 ? 23.609 8.137 -9.300 1.00 94.69 198 ASN A N 1
ATOM 1566 C CA . ASN A 1 198 ? 24.278 9.367 -9.728 1.00 94.69 198 ASN A CA 1
ATOM 1567 C C . ASN A 1 198 ? 23.453 10.606 -9.356 1.00 94.69 198 ASN A C 1
ATOM 1569 O O . ASN A 1 198 ? 24.003 11.549 -8.783 1.00 94.69 198 ASN A O 1
ATOM 1573 N N . PHE A 1 199 ? 22.129 10.535 -9.540 1.00 93.94 199 PHE A N 1
ATOM 1574 C CA . PHE A 1 199 ? 21.195 11.564 -9.100 1.00 93.94 199 PHE A CA 1
ATOM 1575 C C . PHE A 1 199 ? 21.279 11.863 -7.612 1.00 93.94 199 PHE A C 1
ATOM 1577 O O . PHE A 1 199 ? 21.428 13.025 -7.228 1.00 93.94 199 PHE A O 1
ATOM 1584 N N . LYS A 1 200 ? 21.278 10.825 -6.777 1.00 92.62 200 LYS A N 1
ATOM 1585 C CA . LYS A 1 200 ? 21.392 10.951 -5.320 1.00 92.62 200 LYS A CA 1
ATOM 1586 C C . LYS A 1 200 ? 22.759 11.458 -4.860 1.00 92.62 200 LYS A C 1
ATOM 1588 O O . LYS A 1 200 ? 22.832 12.063 -3.794 1.00 92.62 200 LYS A O 1
ATOM 1593 N N . LEU A 1 201 ? 23.815 11.217 -5.635 1.00 94.38 201 LEU A N 1
ATOM 1594 C CA . LEU A 1 201 ? 25.170 11.702 -5.360 1.00 94.38 201 LEU A CA 1
ATOM 1595 C C . LEU A 1 201 ? 25.421 13.130 -5.874 1.00 94.38 201 LEU A C 1
ATOM 1597 O O . LEU A 1 201 ? 26.441 13.716 -5.525 1.00 94.38 201 LEU A O 1
ATOM 1601 N N . GLY A 1 202 ? 24.501 13.698 -6.662 1.00 89.88 202 GLY A N 1
ATOM 1602 C CA . GLY A 1 202 ? 24.656 15.027 -7.258 1.00 89.88 202 GLY A CA 1
ATOM 1603 C C . GLY A 1 202 ? 25.557 15.056 -8.497 1.00 89.88 202 GLY A C 1
ATOM 1604 O O . GLY A 1 202 ? 26.087 16.111 -8.829 1.00 89.88 202 GLY A O 1
ATOM 1605 N N . ASN A 1 203 ? 25.727 13.922 -9.183 1.00 81.44 203 ASN A N 1
ATOM 1606 C CA . ASN A 1 203 ? 26.609 13.768 -10.346 1.00 81.44 203 ASN A CA 1
ATOM 1607 C C . ASN A 1 203 ? 25.885 14.008 -11.691 1.00 81.44 203 ASN A C 1
ATOM 1609 O O . ASN A 1 203 ? 26.182 13.318 -12.667 1.00 81.44 203 ASN A O 1
ATOM 1613 N N . ASN A 1 204 ? 24.920 14.934 -11.738 1.00 61.97 204 ASN A N 1
ATOM 1614 C CA . ASN A 1 204 ? 24.019 15.126 -12.890 1.00 61.97 204 ASN A CA 1
ATOM 1615 C C . ASN A 1 204 ? 24.309 16.406 -13.654 1.00 61.97 204 ASN A C 1
ATOM 1617 O O . ASN A 1 204 ? 24.549 17.432 -12.977 1.00 61.97 204 ASN A O 1
#

Mean predicted aligned error: 23.13 Å

Secondary structure (DSSP, 8-state):
----TT-EEEETTEEEETTPPPP--GGG--------------GGGPEEETTTTEEEPPTT------PPPTTPPPPP-PPP----------------------------GGGHHHHHHHHHHHHHHHHHHHHHHHHHHHHHHHHHHHHHHHHHHHHHHHHHSTT--HHHHHHHHHTS-HHHHHHHHHHS-HHHHHHHHHHHHT--

Organism: Glycine max (NCBI:txid3847)

Solvent-accessible surface area (backbone atoms only — not comparable to full-atom values): 13577 Å² total; per-residue (Å²): 132,88,84,47,73,81,45,70,51,74,56,91,93,46,78,33,52,36,91,55,82,77,86,77,61,79,85,78,56,87,70,84,80,78,75,83,76,92,66,86,80,52,79,83,63,49,45,75,40,83,89,76,75,43,73,46,72,47,97,85,68,73,78,81,85,71,78,80,62,98,83,67,80,80,80,79,87,79,75,92,76,93,72,96,68,87,82,77,84,76,78,83,75,80,80,79,85,78,78,91,74,91,72,93,71,88,73,70,77,87,53,53,64,63,53,51,51,52,49,50,54,49,51,53,53,51,54,56,52,50,54,53,50,49,55,53,50,52,50,54,49,55,50,52,53,50,51,53,52,51,47,70,46,47,57,61,55,56,68,69,43,81,92,66,51,69,68,58,51,49,54,57,51,66,72,48,56,76,63,42,42,51,55,41,59,68,69,43,52,76,66,53,46,50,54,50,50,34,54,77,70,68,73,115

pLDDT: mean 74.43, std 19.29, range [32.78, 98.25]

Sequence (204 aa):
MVDYEYLKIVVGGGVSSGNNSISVDPDDTDATTFEPENRTVGIEEFSYDPNSDTFITPNNYEPAYQPPSPNQPSPPSHPPLDSEVPIEKQNCHKRRRSEYGGSSSAIGINNQGNVLENLSVGIGTIAVNFEKIFNMMEKREKDRDRDRELEGIIWDVIKEIPNLDDITRFKTAELLNTKAKKDFFLKMSPEERSSWINFKLGNN

Radius of gyration: 32.59 Å; Cα contacts (8 Å, |Δi|>4): 65; chains: 1; bounding box: 72×60×76 Å

InterPro domains:
  IPR055314 At2g29880-like [PTHR47864] (1-203)
  IPR056253 At2g29880-like, C-terminal domain [PF24769] (154-200)

Foldseek 3Di:
DDFQQAPWDDDPPDIDGGPDDDDDDPVPDPDDDDDPPPDPDDPVQWDQDPVVRDTDDPPPDDPDDDPDDPPDDDDDDDDDDPDDDDDDDDDPDDDDDDDDDDDPDPDDPPCVVVVVVVVVVVVVVVVVVVVVVVVVVVVVVVVVVVVVVCLLCVLVVLVPPPPDDLLNSLVVLVVDDPVSNVNVCVVDDPVNVVVSVCSVVVVD